Protein AF-A0A8S3GV40-F1 (afdb_monomer_lite)

pLDDT: mean 73.94, std 27.48, range [27.03, 98.69]

Radius of gyration: 61.03 Å; chains: 1; bounding box: 100×72×178 Å

Foldseek 3Di:
DVVQLVVLVVQLVVLVVQLVVLVPDPPHDPVVNVVSVVSNVVSVVSNVVVVVVVVVVVVVVVVVVCCCVVPVVVVVVVVVVVVVVVVVVVVVVVVVVVVVVVVVCVVVVVVVVVVVVVVVVPDDPVVVVVVVCVVPVPPDDDDDDDDDDDDDPDPPVPPPDDDDDDDDDDPDDPPPPPDDDDDDDDDDPDPDPDDPDDPDDDDDDDDDDDDDDDDDDDPDDDPPDDDDDPPDDDDDDDDDDDDDD

Secondary structure (DSSP, 8-state):
-HHHHHHHHHHHHHHHHHHHHHHH-TTS-HHHHHHHHHHHHHHHHHHHHHHHHHHHHHHHHHHHHHHIIIIIHHHHHHHHHHHHHHHHHHHHHHHHHHHHHHHHHHHHHHHHHHHHHHHHHT--HHHHHHHHHHHH---PPPPPPPPP----TTTTSSSS----------------------------------------------------------------PPPP------PPPP-------

Structure (mmCIF, N/CA/C/O backbone):
data_AF-A0A8S3GV40-F1
#
_entry.id   AF-A0A8S3GV40-F1
#
loop_
_atom_site.group_PDB
_atom_site.id
_atom_site.type_symbol
_atom_site.label_atom_id
_atom_site.label_alt_id
_atom_site.label_comp_id
_atom_site.label_asym_id
_atom_site.label_entity_id
_atom_site.label_seq_id
_atom_site.pdbx_PDB_ins_code
_atom_site.Cartn_x
_atom_site.Cartn_y
_atom_site.Cartn_z
_atom_site.occupancy
_atom_site.B_iso_or_equiv
_atom_site.auth_seq_id
_atom_site.auth_comp_id
_atom_site.auth_asym_id
_atom_site.auth_atom_id
_atom_site.pdbx_PDB_model_num
ATOM 1 N N . SER A 1 1 ? 19.085 5.862 -28.400 1.00 85.44 1 SER A N 1
ATOM 2 C CA . SER A 1 1 ? 19.541 4.956 -29.475 1.00 85.44 1 SER A CA 1
ATOM 3 C C . SER A 1 1 ? 18.666 5.088 -30.715 1.00 85.44 1 SER A C 1
ATOM 5 O O . SER A 1 1 ? 19.230 5.357 -31.763 1.00 85.44 1 SER A O 1
ATOM 7 N N . LEU A 1 2 ? 17.331 5.022 -30.595 1.00 93.88 2 LEU A N 1
ATOM 8 C CA . LEU A 1 2 ? 16.381 5.177 -31.715 1.00 93.88 2 LEU A CA 1
ATOM 9 C C . LEU A 1 2 ? 16.660 6.399 -32.602 1.00 93.88 2 LEU A C 1
ATOM 11 O O . LEU A 1 2 ? 16.966 6.241 -33.774 1.00 93.88 2 LEU A O 1
ATOM 15 N N . ARG A 1 3 ? 16.685 7.599 -32.012 1.00 95.56 3 ARG A N 1
ATOM 16 C CA . ARG A 1 3 ? 16.962 8.842 -32.747 1.00 95.56 3 ARG A CA 1
ATOM 17 C C . ARG A 1 3 ? 18.269 8.796 -33.556 1.00 95.56 3 ARG A C 1
ATOM 19 O O . ARG A 1 3 ? 18.318 9.273 -34.680 1.00 95.56 3 ARG A O 1
ATOM 26 N N . LYS A 1 4 ? 19.328 8.190 -33.001 1.00 94.19 4 LYS A N 1
ATOM 27 C CA . LYS A 1 4 ? 20.615 8.039 -33.704 1.00 94.19 4 LYS A CA 1
ATOM 28 C C . LYS A 1 4 ? 20.496 7.073 -34.884 1.00 94.19 4 LYS A C 1
ATOM 30 O O . LYS A 1 4 ? 21.102 7.322 -35.918 1.00 94.19 4 LYS A O 1
ATOM 35 N N . TYR A 1 5 ? 19.736 5.989 -34.727 1.00 96.25 5 TYR A N 1
ATOM 36 C CA . TYR A 1 5 ? 19.450 5.060 -35.818 1.00 96.25 5 TYR A CA 1
ATOM 37 C C . TYR A 1 5 ? 18.642 5.742 -36.929 1.00 96.25 5 TYR A C 1
ATOM 39 O O . TYR A 1 5 ? 19.050 5.666 -38.080 1.00 96.25 5 TYR A O 1
ATOM 47 N N . GLU A 1 6 ? 17.586 6.487 -36.598 1.00 97.19 6 GLU A N 1
ATOM 48 C CA . GLU A 1 6 ? 16.778 7.240 -37.573 1.00 97.19 6 GLU A CA 1
ATOM 49 C C . GLU A 1 6 ? 17.620 8.264 -38.354 1.00 97.19 6 GLU A C 1
ATOM 51 O O . GLU A 1 6 ? 17.569 8.314 -39.584 1.00 97.19 6 GLU A O 1
ATOM 56 N N . GLU A 1 7 ? 18.454 9.036 -37.652 1.00 96.75 7 GLU A N 1
ATOM 57 C CA . GLU A 1 7 ? 19.366 10.011 -38.261 1.00 96.75 7 GLU A CA 1
ATOM 58 C C . GLU A 1 7 ? 20.410 9.335 -39.173 1.00 96.75 7 GLU A C 1
ATOM 60 O O . GLU A 1 7 ? 20.668 9.807 -40.286 1.00 96.75 7 GLU A O 1
ATOM 65 N N . CYS A 1 8 ? 21.003 8.213 -38.744 1.00 96.00 8 CYS A N 1
ATOM 66 C CA . CYS A 1 8 ? 21.987 7.479 -39.546 1.00 96.00 8 CYS A CA 1
ATOM 67 C C . CYS A 1 8 ? 21.349 6.772 -40.746 1.00 96.00 8 CYS A C 1
ATOM 69 O O . CYS A 1 8 ? 21.951 6.757 -41.817 1.00 96.00 8 CYS A O 1
ATOM 71 N N . HIS A 1 9 ? 20.133 6.251 -40.593 1.00 96.69 9 HIS A N 1
ATOM 72 C CA . HIS A 1 9 ? 19.365 5.611 -41.657 1.00 96.69 9 HIS A CA 1
ATOM 73 C C . HIS A 1 9 ? 19.043 6.600 -42.778 1.00 96.69 9 HIS A C 1
ATOM 75 O O . HIS A 1 9 ? 19.303 6.331 -43.951 1.00 96.69 9 HIS A O 1
ATOM 81 N N . GLU A 1 10 ? 18.576 7.797 -42.422 1.00 97.44 10 GLU A N 1
ATOM 82 C CA . GLU A 1 10 ? 18.332 8.861 -43.393 1.00 97.44 10 GLU A CA 1
ATOM 83 C C . GLU A 1 10 ? 19.639 9.357 -44.040 1.00 97.44 10 GLU A C 1
ATOM 85 O O . GLU A 1 10 ? 19.698 9.576 -45.252 1.00 97.44 10 GLU A O 1
ATOM 90 N N . SER A 1 11 ? 20.726 9.474 -43.266 1.00 96.19 11 SER A N 1
ATOM 91 C CA . SER A 1 11 ? 22.042 9.842 -43.807 1.00 96.19 11 SER A CA 1
ATOM 92 C C . SER A 1 11 ? 22.617 8.784 -44.757 1.00 96.19 11 SER A C 1
ATOM 94 O O . SER A 1 11 ? 23.284 9.162 -45.722 1.00 96.19 11 SER A O 1
ATOM 96 N N . ALA A 1 12 ? 22.408 7.492 -44.494 1.00 97.25 12 ALA A N 1
ATOM 97 C CA . ALA A 1 12 ? 22.853 6.396 -45.350 1.00 97.25 12 ALA A CA 1
ATOM 98 C C . ALA A 1 12 ? 22.031 6.332 -46.641 1.00 97.25 12 ALA A C 1
ATOM 100 O O . ALA A 1 12 ? 22.608 6.226 -47.723 1.00 97.25 12 ALA A O 1
ATOM 101 N N . ARG A 1 13 ? 20.705 6.507 -46.545 1.00 97.44 13 ARG A N 1
ATOM 102 C CA . ARG A 1 13 ? 19.804 6.600 -47.703 1.00 97.44 13 ARG A CA 1
ATOM 103 C C . ARG A 1 13 ? 20.228 7.714 -48.661 1.00 97.44 13 ARG A C 1
ATOM 105 O O . ARG A 1 13 ? 20.420 7.459 -49.846 1.00 97.44 13 ARG A O 1
ATOM 112 N N . ARG A 1 14 ? 20.467 8.926 -48.145 1.00 97.56 14 ARG A N 1
ATOM 113 C CA . ARG A 1 14 ? 20.935 10.065 -48.961 1.00 97.56 14 ARG A CA 1
ATOM 114 C C . ARG A 1 14 ? 22.293 9.807 -49.615 1.00 97.56 14 ARG A C 1
ATOM 116 O O . ARG A 1 14 ? 22.497 10.181 -50.766 1.00 97.56 14 ARG A O 1
ATOM 123 N N . ALA A 1 15 ? 23.228 9.184 -48.895 1.00 96.75 15 ALA A N 1
ATOM 124 C CA . ALA A 1 15 ? 24.548 8.861 -49.438 1.00 96.75 15 ALA A CA 1
ATOM 125 C C . ALA A 1 15 ? 24.473 7.801 -50.551 1.00 96.75 15 ALA A C 1
ATOM 127 O O . ALA A 1 15 ? 25.199 7.909 -51.537 1.00 96.75 15 ALA A O 1
ATOM 128 N N . LYS A 1 16 ? 23.564 6.827 -50.424 1.00 97.50 16 LYS A N 1
ATOM 129 C CA . LYS A 1 16 ? 23.277 5.829 -51.459 1.00 97.50 16 LYS A CA 1
ATOM 130 C C . LYS A 1 16 ? 22.703 6.470 -52.724 1.00 97.50 16 LYS A C 1
ATOM 132 O O . LYS A 1 16 ? 23.273 6.286 -53.792 1.00 97.50 16 LYS A O 1
ATOM 137 N N . GLU A 1 17 ? 21.668 7.299 -52.593 1.00 96.94 17 GLU A N 1
ATOM 138 C CA . GLU A 1 17 ? 21.079 8.030 -53.730 1.00 96.94 17 GLU A CA 1
ATOM 139 C C . GLU A 1 17 ? 22.102 8.939 -54.429 1.00 96.94 17 GLU A C 1
ATOM 141 O O . GLU A 1 17 ? 22.091 9.081 -55.650 1.00 96.94 17 GLU A O 1
ATOM 146 N N . SER A 1 18 ? 23.008 9.564 -53.668 1.00 95.75 18 SER A N 1
ATOM 147 C CA . SER A 1 18 ? 24.084 10.377 -54.243 1.00 95.75 18 SER A CA 1
ATOM 148 C C . SER A 1 18 ? 25.109 9.543 -55.013 1.00 95.75 18 SER A C 1
ATOM 150 O O . SER A 1 18 ? 25.636 10.031 -56.009 1.00 95.75 18 SER A O 1
ATOM 152 N N . TYR A 1 19 ? 25.425 8.330 -54.551 1.00 96.81 19 TYR A N 1
ATOM 153 C CA . TYR A 1 19 ? 26.333 7.425 -55.254 1.00 96.81 19 TYR A CA 1
ATOM 154 C C . TYR A 1 19 ? 25.699 6.882 -56.538 1.00 96.81 19 TYR A C 1
ATOM 156 O O . TYR A 1 19 ? 26.355 6.895 -57.572 1.00 96.81 19 TYR A O 1
ATOM 164 N N . GLU A 1 20 ? 24.426 6.480 -56.491 1.00 96.12 20 GLU A N 1
ATOM 165 C CA . GLU A 1 20 ? 23.676 6.003 -57.663 1.00 96.12 20 GLU A CA 1
ATOM 166 C C . GLU A 1 20 ? 23.657 7.063 -58.774 1.00 96.12 20 GLU A C 1
ATOM 168 O O . GLU A 1 20 ? 24.060 6.778 -59.899 1.00 96.12 20 GLU A O 1
ATOM 173 N N . LYS A 1 21 ? 23.340 8.322 -58.438 1.00 95.62 21 LYS A N 1
ATOM 174 C CA . LYS A 1 21 ? 23.402 9.444 -59.394 1.00 95.62 21 LYS A CA 1
ATOM 175 C C . LYS A 1 21 ? 24.806 9.680 -59.952 1.00 95.62 21 LYS A C 1
ATOM 177 O O . LYS A 1 21 ? 24.960 9.906 -61.143 1.00 95.62 21 LYS A O 1
ATOM 182 N N . ALA A 1 22 ? 25.829 9.640 -59.096 1.00 93.88 22 ALA A N 1
ATOM 183 C CA . ALA A 1 22 ? 27.220 9.831 -59.509 1.00 93.88 22 ALA A CA 1
ATOM 184 C C . ALA A 1 22 ? 27.737 8.692 -60.406 1.00 93.88 22 ALA A C 1
ATOM 186 O O . ALA A 1 22 ? 28.637 8.910 -61.207 1.00 93.88 22 ALA A O 1
ATOM 187 N N . HIS A 1 23 ? 27.193 7.483 -60.256 1.00 92.88 23 HIS A N 1
ATOM 188 C CA . HIS A 1 23 ? 27.545 6.312 -61.057 1.00 92.88 23 HIS A CA 1
ATOM 189 C C . HIS A 1 23 ? 26.910 6.338 -62.456 1.00 92.88 23 H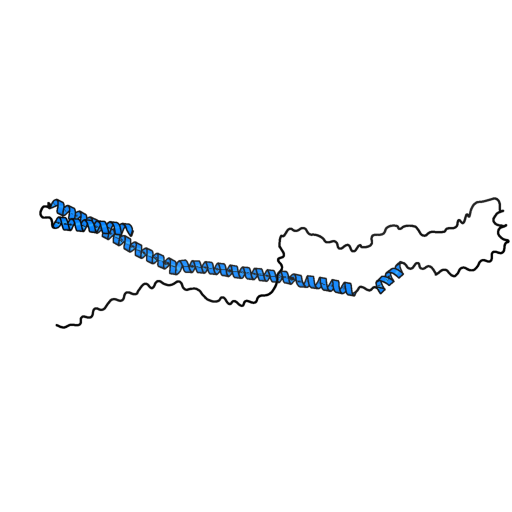IS A C 1
ATOM 191 O O . HIS A 1 23 ? 27.459 5.760 -63.391 1.00 92.88 23 HIS A O 1
ATOM 197 N N . GLU A 1 24 ? 25.756 6.989 -62.604 1.00 94.12 24 GLU A N 1
ATOM 198 C CA . GLU A 1 24 ? 25.063 7.169 -63.887 1.00 94.12 24 GLU A CA 1
ATOM 199 C C . GLU A 1 24 ? 25.611 8.351 -64.709 1.00 94.12 24 GLU A C 1
ATOM 201 O O . GLU A 1 24 ? 25.356 8.437 -65.910 1.00 94.12 24 GLU A O 1
ATOM 206 N N . ASP A 1 25 ? 26.375 9.247 -64.080 1.00 92.75 25 ASP A N 1
ATOM 207 C CA . ASP A 1 25 ? 26.953 10.433 -64.710 1.00 92.75 25 ASP A CA 1
ATOM 208 C C . ASP A 1 25 ? 28.246 10.097 -65.481 1.00 92.75 25 ASP A C 1
ATOM 210 O O . ASP A 1 25 ? 29.280 9.764 -64.896 1.00 92.75 25 ASP A O 1
ATOM 214 N N . LEU A 1 26 ? 28.186 10.198 -66.814 1.00 86.69 26 LEU A N 1
ATOM 215 C CA . LEU A 1 26 ? 29.307 9.918 -67.719 1.00 86.69 26 LEU A CA 1
ATOM 216 C C . LEU A 1 26 ? 30.394 11.005 -67.698 1.00 86.69 26 LEU A C 1
ATOM 218 O O . LEU A 1 26 ? 31.521 10.734 -68.117 1.00 86.69 26 LEU A O 1
ATOM 222 N N . ASP A 1 27 ? 30.075 12.205 -67.207 1.00 91.50 27 ASP A N 1
ATOM 223 C CA . ASP A 1 27 ? 30.989 13.351 -67.179 1.00 91.50 27 ASP A CA 1
ATOM 224 C C . ASP A 1 27 ? 31.798 13.419 -65.868 1.00 91.50 27 ASP A C 1
ATOM 226 O O . ASP A 1 27 ? 32.720 14.232 -65.724 1.00 91.50 27 ASP A O 1
ATOM 230 N N . LEU A 1 28 ? 31.488 12.553 -64.897 1.00 90.88 28 LEU A N 1
ATOM 231 C CA . LEU A 1 28 ? 32.130 12.542 -63.588 1.00 90.88 28 LEU A CA 1
ATOM 232 C C . LEU A 1 28 ? 33.511 11.870 -63.621 1.00 90.88 28 LEU A C 1
ATOM 234 O O . LEU A 1 28 ? 33.716 10.802 -64.203 1.00 90.88 28 LEU A O 1
ATOM 238 N N . SER A 1 29 ? 34.485 12.443 -62.907 1.00 92.62 29 SER A N 1
ATOM 239 C CA . SER A 1 29 ? 35.803 11.808 -62.805 1.00 92.62 29 SER A CA 1
ATOM 240 C C . SER A 1 29 ? 35.762 10.548 -61.935 1.00 92.62 29 SER A C 1
ATOM 242 O O . SER A 1 29 ? 35.069 10.476 -60.916 1.00 92.62 29 SER A O 1
ATOM 244 N N . ARG A 1 30 ? 36.626 9.580 -62.258 1.00 91.00 30 ARG A N 1
ATOM 245 C CA . ARG A 1 30 ? 36.798 8.348 -61.469 1.00 91.00 30 ARG A CA 1
ATOM 246 C C . ARG A 1 30 ? 37.085 8.613 -59.984 1.00 91.00 30 ARG A C 1
ATOM 248 O O . ARG A 1 30 ? 36.622 7.866 -59.131 1.00 91.00 30 ARG A O 1
ATOM 255 N N . ALA A 1 31 ? 37.823 9.678 -59.668 1.00 93.69 31 ALA A N 1
ATOM 256 C CA . ALA A 1 31 ? 38.120 10.059 -58.287 1.00 93.69 31 ALA A CA 1
ATOM 257 C C . ALA A 1 31 ? 36.873 10.554 -57.529 1.00 93.69 31 ALA A C 1
ATOM 259 O O . ALA A 1 31 ? 36.712 10.265 -56.345 1.00 93.69 31 ALA A O 1
ATOM 260 N N . GLN A 1 32 ? 35.978 11.284 -58.201 1.00 92.06 32 GLN A N 1
ATOM 261 C CA . GLN A 1 32 ? 34.718 11.743 -57.609 1.00 92.06 32 GLN A CA 1
ATOM 262 C C . GLN A 1 32 ? 33.737 10.584 -57.402 1.00 92.06 32 GLN A C 1
ATOM 264 O O . GLN A 1 32 ? 33.094 10.526 -56.353 1.00 92.06 32 GLN A O 1
ATOM 269 N N . LEU A 1 33 ? 33.677 9.641 -58.349 1.00 94.06 33 LEU A N 1
ATOM 270 C CA . LEU A 1 33 ? 32.867 8.430 -58.218 1.00 94.06 33 LEU A CA 1
ATOM 271 C C . LEU A 1 33 ? 33.317 7.578 -57.022 1.00 94.06 33 LEU A C 1
ATOM 273 O O . LEU A 1 33 ? 32.491 7.170 -56.204 1.00 94.06 33 LEU A O 1
ATOM 277 N N . GLU A 1 34 ? 34.627 7.366 -56.867 1.00 94.94 34 GLU A N 1
ATOM 278 C CA . GLU A 1 34 ? 35.162 6.595 -55.738 1.00 94.94 34 GLU A CA 1
ATOM 279 C C . GLU A 1 34 ? 34.904 7.299 -54.397 1.00 94.94 34 GLU A C 1
ATOM 281 O O . GLU A 1 34 ? 34.464 6.673 -53.437 1.00 94.94 34 GLU A O 1
ATOM 286 N N . LYS A 1 35 ? 35.031 8.631 -54.338 1.00 96.25 35 LYS A N 1
ATOM 287 C CA . LYS A 1 35 ? 34.681 9.406 -53.135 1.00 96.25 35 LYS A CA 1
ATOM 288 C C . LYS A 1 35 ? 33.203 9.256 -52.745 1.00 96.25 35 LYS A C 1
ATOM 290 O O . LYS A 1 35 ? 32.877 9.191 -51.553 1.00 96.25 35 LYS A O 1
ATOM 295 N N . ALA A 1 36 ? 32.297 9.221 -53.725 1.00 94.56 36 ALA A N 1
ATOM 296 C CA . ALA A 1 36 ? 30.875 8.978 -53.479 1.00 94.56 36 ALA A CA 1
ATOM 297 C C . ALA A 1 36 ? 30.638 7.552 -52.949 1.00 94.56 36 ALA A C 1
ATOM 299 O O . ALA A 1 36 ? 29.878 7.373 -51.992 1.00 94.56 36 ALA A O 1
ATOM 300 N N . ARG A 1 37 ? 31.356 6.558 -53.491 1.00 96.31 37 ARG A N 1
ATOM 301 C CA . ARG A 1 37 ? 31.334 5.163 -53.024 1.00 96.31 37 ARG A CA 1
ATOM 302 C C . ARG A 1 37 ? 31.817 5.020 -51.580 1.00 96.31 37 ARG A C 1
ATOM 304 O O . ARG A 1 37 ? 31.152 4.360 -50.777 1.00 96.31 37 ARG A O 1
ATOM 311 N N . ASP A 1 38 ? 32.933 5.657 -51.235 1.00 97.06 38 ASP A N 1
ATOM 312 C CA . ASP A 1 38 ? 33.487 5.656 -49.878 1.00 97.06 38 ASP A CA 1
ATOM 313 C C . ASP A 1 38 ? 32.511 6.285 -48.883 1.00 97.06 38 ASP A C 1
ATOM 315 O O . ASP A 1 38 ? 32.271 5.752 -47.796 1.00 97.06 38 ASP A O 1
ATOM 319 N N . THR A 1 39 ? 31.885 7.399 -49.277 1.00 96.69 39 THR A N 1
ATOM 320 C CA . THR A 1 39 ? 30.883 8.090 -48.456 1.00 96.69 39 THR A CA 1
ATOM 321 C C . THR A 1 39 ? 29.659 7.206 -48.216 1.00 96.69 39 THR A C 1
ATOM 323 O O . THR A 1 39 ? 29.234 7.063 -47.070 1.00 96.69 39 THR A O 1
ATOM 326 N N . MET A 1 40 ? 29.115 6.573 -49.261 1.00 97.56 40 MET A N 1
ATOM 327 C CA . MET A 1 40 ? 28.008 5.619 -49.138 1.00 97.56 40 MET A CA 1
ATOM 328 C C . MET A 1 40 ? 28.373 4.461 -48.200 1.00 97.56 40 MET A C 1
ATOM 330 O O . MET A 1 40 ? 27.637 4.181 -47.254 1.00 97.56 40 MET A O 1
ATOM 334 N N . THR A 1 41 ? 29.519 3.818 -48.430 1.00 97.38 41 THR A N 1
ATOM 335 C CA . THR A 1 41 ? 29.963 2.646 -47.658 1.00 97.38 41 THR A CA 1
ATOM 336 C C . THR A 1 41 ? 30.163 2.997 -46.183 1.00 97.38 41 THR A C 1
ATOM 338 O O . THR A 1 41 ? 29.694 2.283 -45.297 1.00 97.38 41 THR A O 1
ATOM 341 N N . SER A 1 42 ? 30.794 4.141 -45.907 1.00 98.00 42 SER A N 1
ATOM 342 C CA . SER A 1 42 ? 30.999 4.651 -44.550 1.00 98.00 42 SER A CA 1
ATOM 343 C C . SER A 1 42 ? 29.674 4.928 -43.834 1.00 98.00 42 SER A C 1
ATOM 345 O O . SER A 1 42 ? 29.464 4.474 -42.707 1.00 98.00 42 SER A O 1
ATOM 347 N N . LYS A 1 43 ? 28.732 5.614 -44.496 1.00 97.69 43 LYS A N 1
ATOM 348 C CA . LYS A 1 43 ? 27.413 5.912 -43.917 1.00 97.69 43 LYS A CA 1
ATOM 349 C C . LYS A 1 43 ? 26.566 4.658 -43.700 1.00 97.69 43 LYS A C 1
ATOM 351 O O . LYS A 1 43 ? 25.881 4.591 -42.683 1.00 97.69 43 LYS A O 1
ATOM 356 N N . SER A 1 44 ? 26.654 3.669 -44.593 1.00 97.62 44 SER A N 1
ATOM 357 C CA . SER A 1 44 ? 26.002 2.365 -44.416 1.00 97.62 44 SER A CA 1
ATOM 358 C C . SER A 1 44 ? 26.505 1.672 -43.153 1.00 97.62 44 SER A C 1
ATOM 360 O O . SER A 1 44 ? 25.703 1.340 -42.288 1.00 97.62 44 SER A O 1
ATOM 362 N N . LYS A 1 45 ? 27.829 1.563 -42.981 1.00 97.62 45 LYS A N 1
ATOM 363 C CA . LYS A 1 45 ? 28.424 0.924 -41.799 1.00 97.62 45 LYS A CA 1
ATOM 364 C C . LYS A 1 45 ? 27.998 1.600 -40.491 1.00 97.62 45 LYS A C 1
ATOM 366 O O . LYS A 1 45 ? 27.614 0.927 -39.542 1.00 97.62 45 LYS A O 1
ATOM 371 N N . ILE A 1 46 ? 28.010 2.935 -40.452 1.00 96.75 46 ILE A N 1
ATOM 372 C CA . ILE A 1 46 ? 27.559 3.702 -39.278 1.00 96.75 46 ILE A CA 1
ATOM 373 C C . ILE A 1 46 ? 26.077 3.426 -38.972 1.00 96.75 46 ILE A C 1
ATOM 375 O O . ILE A 1 46 ? 25.693 3.325 -37.806 1.00 96.75 46 ILE A O 1
ATOM 379 N N . CYS A 1 47 ? 25.235 3.309 -40.003 1.00 97.56 47 CYS A N 1
ATOM 380 C CA . CYS A 1 47 ? 23.827 2.963 -39.838 1.00 97.56 47 CYS A CA 1
ATOM 381 C C . CYS A 1 47 ? 23.643 1.540 -39.292 1.00 97.56 47 CYS A C 1
ATOM 383 O O . CYS A 1 47 ? 22.832 1.351 -38.385 1.00 97.56 47 CYS A O 1
ATOM 385 N N . ASP A 1 48 ? 24.411 0.565 -39.778 1.00 97.69 48 ASP A N 1
ATOM 386 C CA . ASP A 1 48 ? 24.361 -0.82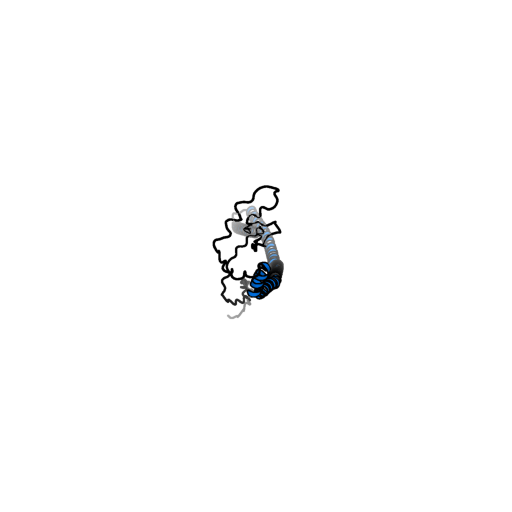6 -39.307 1.00 97.69 48 ASP A CA 1
ATOM 387 C C . ASP A 1 48 ? 24.781 -0.941 -37.830 1.00 97.69 48 ASP A C 1
ATOM 389 O O . ASP A 1 48 ? 24.123 -1.618 -37.029 1.00 97.69 48 ASP A O 1
ATOM 393 N N . ASP A 1 49 ? 25.816 -0.198 -37.431 1.00 97.19 49 ASP A N 1
ATOM 394 C CA . ASP A 1 49 ? 26.242 -0.092 -36.034 1.00 97.19 49 ASP A CA 1
ATOM 395 C C . ASP A 1 49 ? 25.144 0.563 -35.170 1.00 97.19 49 ASP A C 1
ATOM 397 O O . ASP A 1 49 ? 24.839 0.105 -34.063 1.00 97.19 49 ASP A O 1
ATOM 401 N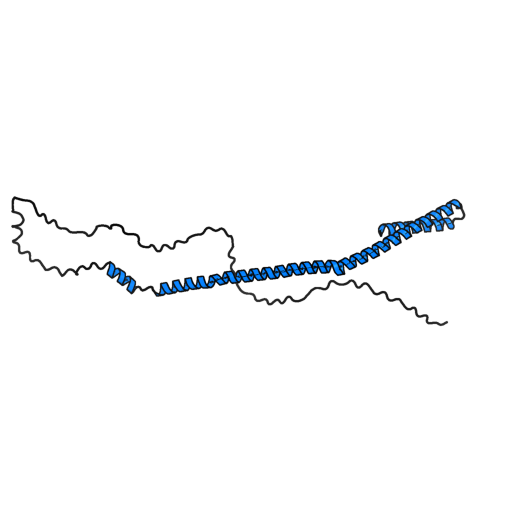 N . ALA A 1 50 ? 24.499 1.627 -35.664 1.00 96.75 50 ALA A N 1
ATOM 402 C CA . ALA A 1 50 ? 23.401 2.294 -34.962 1.00 96.75 50 ALA A CA 1
ATOM 403 C C . ALA A 1 50 ? 22.156 1.396 -34.825 1.00 96.75 50 ALA A C 1
ATOM 405 O O . ALA A 1 50 ? 21.520 1.398 -33.766 1.00 96.75 50 ALA A O 1
ATOM 406 N N . HIS A 1 51 ? 21.841 0.603 -35.853 1.00 96.94 51 HIS A N 1
ATOM 407 C CA . HIS A 1 51 ? 20.763 -0.385 -35.846 1.00 96.94 51 HIS A CA 1
ATOM 408 C C . HIS A 1 51 ? 21.013 -1.472 -34.802 1.00 96.94 51 HIS A C 1
ATOM 410 O O . HIS A 1 51 ? 20.153 -1.735 -33.961 1.00 96.94 51 HIS A O 1
ATOM 416 N N . THR A 1 52 ? 22.214 -2.055 -34.804 1.00 97.50 52 THR A N 1
ATOM 417 C CA . THR A 1 52 ? 22.607 -3.102 -33.852 1.00 97.50 52 THR A CA 1
ATOM 418 C C . THR A 1 52 ? 22.487 -2.600 -32.415 1.00 97.50 52 THR A C 1
ATOM 420 O O . THR A 1 52 ? 21.861 -3.245 -31.575 1.00 97.50 52 THR A O 1
ATOM 423 N N . ASN A 1 53 ? 22.993 -1.394 -32.140 1.00 96.94 53 ASN A N 1
ATOM 424 C CA . ASN A 1 53 ? 22.862 -0.767 -30.827 1.00 96.94 53 ASN A CA 1
ATOM 425 C C . ASN A 1 53 ? 21.398 -0.522 -30.435 1.00 96.94 53 ASN A C 1
ATOM 427 O O . ASN A 1 53 ? 21.013 -0.767 -29.291 1.00 96.94 53 ASN A O 1
ATOM 431 N N . TYR A 1 54 ? 20.567 -0.030 -31.359 1.00 97.81 54 TYR A N 1
ATOM 432 C CA . TYR A 1 54 ? 19.143 0.165 -31.094 1.00 97.81 54 TYR A CA 1
ATOM 433 C C . TYR A 1 54 ? 18.436 -1.158 -30.776 1.00 97.81 54 TYR A C 1
ATOM 435 O O . TYR A 1 54 ? 17.751 -1.231 -29.757 1.00 97.81 54 TYR A O 1
ATOM 443 N N . SER A 1 55 ? 18.668 -2.205 -31.569 1.00 97.50 55 SER A N 1
ATOM 444 C CA . SER A 1 55 ? 18.098 -3.538 -31.350 1.00 97.50 55 SER A CA 1
ATOM 445 C C . SER A 1 55 ? 18.468 -4.105 -29.977 1.00 97.50 55 SER A C 1
ATOM 447 O O . SER A 1 55 ? 17.594 -4.569 -29.244 1.00 97.50 55 SER A O 1
ATOM 449 N N . SER A 1 56 ? 19.740 -4.009 -29.579 1.00 97.50 56 SER A N 1
ATOM 450 C CA . SER A 1 56 ? 20.192 -4.441 -28.249 1.00 97.50 56 SER A CA 1
ATOM 451 C C . SER A 1 56 ? 19.494 -3.672 -27.125 1.00 97.50 56 SER A C 1
ATOM 453 O O . SER A 1 56 ? 19.047 -4.269 -26.147 1.00 97.50 56 SER A O 1
ATOM 455 N N . HIS A 1 57 ? 19.332 -2.353 -27.277 1.00 97.31 57 HIS A N 1
ATOM 456 C CA . HIS A 1 57 ? 18.592 -1.539 -26.311 1.00 97.31 57 HIS A CA 1
ATOM 457 C C . HIS A 1 57 ? 17.113 -1.926 -26.215 1.00 97.31 57 HIS A C 1
ATOM 459 O O . HIS A 1 57 ? 16.575 -1.929 -25.112 1.00 97.31 57 HIS A O 1
ATOM 465 N N . VAL A 1 58 ? 16.458 -2.248 -27.334 1.00 98.06 58 VAL A N 1
ATOM 466 C CA . VAL A 1 58 ? 15.055 -2.694 -27.336 1.00 98.06 58 VAL A CA 1
ATOM 467 C C . VAL A 1 58 ? 14.913 -4.029 -26.611 1.00 98.06 58 VAL A C 1
ATOM 469 O O . VAL A 1 58 ? 14.026 -4.169 -25.775 1.00 98.06 58 VAL A O 1
ATOM 472 N N . SER A 1 59 ? 15.809 -4.983 -26.874 1.00 97.81 59 SER A N 1
ATOM 473 C CA . SER A 1 59 ? 15.801 -6.275 -26.181 1.00 97.81 59 SER A CA 1
ATOM 474 C C . SER A 1 59 ? 15.951 -6.100 -24.669 1.00 97.81 59 SER A C 1
ATOM 476 O O . SER A 1 59 ? 15.135 -6.614 -23.909 1.00 97.81 59 SER A O 1
ATOM 478 N N . LEU A 1 60 ? 16.946 -5.317 -24.239 1.00 98.00 60 LEU A N 1
ATOM 479 C CA . LEU A 1 60 ? 17.190 -5.041 -22.821 1.00 98.00 60 LEU A CA 1
ATOM 480 C C . LEU A 1 60 ? 16.017 -4.296 -22.166 1.00 98.00 60 LEU A C 1
ATOM 482 O O . LEU A 1 60 ? 15.649 -4.586 -21.027 1.00 98.00 60 LEU A O 1
ATOM 486 N N . PHE A 1 61 ? 15.424 -3.332 -22.875 1.00 98.12 61 PHE A N 1
ATOM 487 C CA . PHE A 1 61 ? 14.259 -2.598 -22.389 1.00 98.12 61 PHE A CA 1
ATOM 488 C C . PHE A 1 61 ? 13.069 -3.534 -22.169 1.00 98.12 61 PHE A C 1
ATOM 490 O O . PHE A 1 61 ? 12.459 -3.489 -21.105 1.00 98.12 61 PHE A O 1
ATOM 497 N N . ASN A 1 62 ? 12.776 -4.406 -23.135 1.00 98.19 62 ASN A N 1
ATOM 498 C CA . ASN A 1 62 ? 11.676 -5.364 -23.036 1.00 98.19 62 ASN A CA 1
ATOM 499 C C . ASN A 1 62 ? 11.899 -6.364 -21.894 1.00 98.19 62 ASN A C 1
ATOM 501 O O . ASN A 1 62 ? 10.974 -6.632 -21.133 1.00 98.19 62 ASN A O 1
ATOM 505 N N . GLU A 1 63 ? 13.123 -6.869 -21.726 1.00 98.38 63 GLU A N 1
ATOM 506 C CA . GLU A 1 63 ? 13.480 -7.750 -20.608 1.00 98.38 63 GLU A CA 1
ATOM 507 C C . GLU A 1 63 ? 13.279 -7.053 -19.255 1.00 98.38 63 GLU A C 1
ATOM 509 O O . GLU A 1 63 ? 12.623 -7.586 -18.359 1.00 98.38 63 GLU A O 1
ATOM 514 N N . THR A 1 64 ? 13.783 -5.824 -19.125 1.00 98.38 64 THR A N 1
ATOM 515 C CA . THR A 1 64 ? 13.636 -5.023 -17.901 1.00 98.38 64 THR A CA 1
ATOM 516 C C . THR A 1 64 ? 12.168 -4.716 -17.613 1.00 98.38 64 THR A C 1
ATOM 518 O O . THR A 1 64 ? 11.731 -4.765 -16.465 1.00 98.38 64 THR A O 1
ATOM 521 N N . GLN A 1 65 ? 11.390 -4.422 -18.655 1.00 98.56 65 GLN A N 1
ATOM 522 C CA . GLN A 1 65 ? 9.962 -4.170 -18.542 1.00 98.56 65 GLN A CA 1
ATOM 523 C C . GLN A 1 65 ? 9.214 -5.418 -18.054 1.00 98.56 65 GLN A C 1
ATOM 525 O O . GLN A 1 65 ? 8.418 -5.308 -17.121 1.00 98.56 65 GLN A O 1
ATOM 530 N N . SER A 1 66 ? 9.502 -6.591 -18.627 1.00 98.44 66 SER A N 1
ATOM 531 C CA . SER A 1 66 ? 8.943 -7.874 -18.176 1.00 98.44 66 SER A CA 1
ATOM 532 C C . SER A 1 66 ? 9.260 -8.102 -16.701 1.00 98.44 66 SER A C 1
ATOM 534 O O . SER A 1 66 ? 8.361 -8.294 -15.889 1.00 98.44 66 SER A O 1
ATOM 536 N N . LEU A 1 67 ? 10.532 -7.947 -16.320 1.00 98.44 67 LEU A N 1
ATOM 537 C CA . LEU A 1 67 ? 10.986 -8.105 -14.940 1.00 98.44 67 LEU A CA 1
ATOM 538 C C . LEU A 1 67 ? 10.249 -7.177 -13.963 1.00 98.44 67 LEU A C 1
ATOM 540 O O . LEU A 1 67 ? 9.894 -7.588 -12.853 1.00 98.44 67 LEU A O 1
ATOM 544 N N . PHE A 1 68 ? 10.043 -5.922 -14.361 1.00 98.69 68 PHE A N 1
ATOM 545 C CA . PHE A 1 68 ? 9.352 -4.938 -13.542 1.00 98.69 68 PHE A CA 1
ATOM 546 C C . PHE A 1 68 ? 7.895 -5.344 -13.309 1.00 98.69 68 PHE A C 1
ATOM 548 O O . PHE A 1 68 ? 7.467 -5.447 -12.161 1.00 98.69 68 PHE A O 1
ATOM 555 N N . TYR A 1 69 ? 7.144 -5.618 -14.376 1.00 98.50 69 TYR A N 1
ATOM 556 C CA . TYR A 1 69 ? 5.706 -5.870 -14.273 1.00 98.50 69 TYR A CA 1
ATOM 557 C C . TYR A 1 69 ? 5.354 -7.271 -13.775 1.00 98.50 69 TYR A C 1
ATOM 559 O O . TYR A 1 69 ? 4.351 -7.427 -13.085 1.00 98.50 69 TYR A O 1
ATOM 567 N N . GLU A 1 70 ? 6.161 -8.283 -14.084 1.00 98.06 70 GLU A N 1
ATOM 568 C CA . GLU A 1 70 ? 5.874 -9.668 -13.691 1.00 98.06 70 GLU A CA 1
ATOM 569 C C . GLU A 1 70 ? 6.374 -9.996 -12.286 1.00 98.06 70 GLU A C 1
ATOM 571 O O . GLU A 1 70 ? 5.848 -10.902 -11.644 1.00 98.06 70 GLU A O 1
ATOM 576 N N . ARG A 1 71 ? 7.388 -9.273 -11.791 1.00 98.00 71 ARG A N 1
ATOM 577 C CA . ARG A 1 71 ? 8.023 -9.594 -10.507 1.00 98.00 71 ARG A CA 1
ATOM 578 C C . ARG A 1 71 ? 8.083 -8.420 -9.546 1.00 98.00 71 ARG A C 1
ATOM 580 O O . ARG A 1 71 ? 7.590 -8.530 -8.430 1.00 98.00 71 ARG A O 1
ATOM 587 N N . GLN A 1 72 ? 8.699 -7.305 -9.936 1.00 98.50 72 GLN A N 1
ATOM 588 C CA . GLN A 1 72 ? 8.959 -6.216 -8.985 1.00 98.50 72 GLN A CA 1
ATOM 589 C C . GLN A 1 72 ? 7.667 -5.546 -8.509 1.00 98.50 72 GLN A C 1
ATOM 591 O O . GLN A 1 72 ? 7.476 -5.367 -7.309 1.00 98.50 72 GLN A O 1
ATOM 596 N N . LEU A 1 73 ? 6.765 -5.221 -9.435 1.00 98.50 73 LEU A N 1
ATOM 597 C CA . LEU A 1 73 ? 5.508 -4.557 -9.119 1.00 98.50 73 LEU A CA 1
ATOM 598 C C . LEU A 1 73 ? 4.579 -5.444 -8.266 1.00 98.50 73 LEU A C 1
ATOM 600 O O . LEU A 1 73 ? 4.140 -4.961 -7.222 1.00 98.50 73 LEU A O 1
ATOM 604 N N . PRO A 1 74 ? 4.317 -6.724 -8.610 1.00 98.56 74 PRO A N 1
ATOM 605 C CA . PRO A 1 74 ? 3.532 -7.610 -7.751 1.00 98.56 74 PRO A CA 1
ATOM 606 C C . PRO A 1 74 ? 4.111 -7.758 -6.343 1.00 98.56 74 PRO A C 1
ATOM 608 O O . PRO A 1 74 ? 3.351 -7.750 -5.378 1.00 98.56 74 PRO A O 1
ATOM 611 N N . ASN A 1 75 ? 5.439 -7.832 -6.206 1.00 98.56 75 ASN A N 1
ATOM 612 C CA . ASN A 1 75 ? 6.085 -7.928 -4.897 1.00 98.56 75 ASN A CA 1
ATOM 613 C C . ASN A 1 75 ? 5.825 -6.679 -4.043 1.00 98.56 75 ASN A C 1
ATOM 615 O O . ASN A 1 75 ? 5.362 -6.807 -2.913 1.00 98.56 75 ASN A O 1
ATOM 619 N N . ILE A 1 76 ? 6.036 -5.479 -4.597 1.00 98.69 76 ILE A N 1
ATOM 620 C CA . ILE A 1 76 ? 5.772 -4.214 -3.889 1.00 98.69 76 ILE A CA 1
ATOM 621 C C . ILE A 1 76 ? 4.293 -4.113 -3.491 1.00 98.69 76 ILE A C 1
ATOM 623 O O . ILE A 1 76 ? 3.971 -3.718 -2.371 1.00 98.69 76 ILE A O 1
ATOM 627 N N . LEU A 1 77 ? 3.377 -4.489 -4.388 1.00 98.69 77 LEU A N 1
ATOM 628 C CA . LEU A 1 77 ? 1.942 -4.467 -4.098 1.00 98.69 77 LEU A CA 1
ATOM 629 C C . LEU A 1 77 ? 1.556 -5.481 -3.014 1.00 98.69 77 LEU A C 1
ATOM 631 O O . LEU A 1 77 ? 0.740 -5.159 -2.154 1.00 98.69 77 LEU A O 1
ATOM 635 N N . SER A 1 78 ? 2.166 -6.667 -3.012 1.00 98.56 78 SER A N 1
ATOM 636 C CA . SER A 1 78 ? 1.973 -7.667 -1.958 1.00 98.56 78 SER A CA 1
ATOM 637 C C . SER A 1 78 ? 2.466 -7.157 -0.602 1.00 98.56 78 SER A C 1
ATOM 639 O O . SER A 1 78 ? 1.785 -7.340 0.404 1.00 98.56 78 SER A O 1
ATOM 641 N N . GLU A 1 79 ? 3.624 -6.499 -0.551 1.00 98.69 79 GLU A N 1
ATOM 642 C CA . GLU A 1 79 ? 4.145 -5.897 0.684 1.00 98.69 79 GLU A CA 1
ATOM 643 C C . GLU A 1 79 ? 3.215 -4.793 1.208 1.00 98.69 79 GLU A C 1
ATOM 645 O O . GLU A 1 79 ? 2.863 -4.787 2.389 1.00 98.69 79 GLU A O 1
ATOM 650 N N . LEU A 1 80 ? 2.739 -3.905 0.327 1.00 98.69 80 LEU A N 1
ATOM 651 C CA . LEU A 1 80 ? 1.755 -2.877 0.684 1.00 98.69 80 LEU A CA 1
ATOM 652 C C . LEU A 1 80 ? 0.442 -3.487 1.191 1.00 98.69 80 LEU A C 1
ATOM 654 O O . LEU A 1 80 ? -0.112 -3.011 2.181 1.00 98.69 80 LEU A O 1
ATOM 658 N N . GLN A 1 81 ? -0.035 -4.558 0.554 1.00 98.62 81 GLN A N 1
ATOM 659 C CA . GLN A 1 81 ? -1.241 -5.266 0.977 1.00 98.62 81 GLN A CA 1
ATOM 660 C C . GLN A 1 81 ? -1.075 -5.898 2.366 1.00 98.62 81 GLN A C 1
ATOM 662 O O . GLN A 1 81 ? -1.992 -5.830 3.182 1.00 98.62 81 GLN A O 1
ATOM 667 N N . GLN A 1 82 ? 0.085 -6.488 2.662 1.00 98.62 82 GLN A N 1
ATOM 668 C CA . GLN A 1 82 ? 0.370 -7.056 3.984 1.00 98.62 82 GLN A CA 1
ATOM 669 C C . GLN A 1 82 ? 0.422 -5.977 5.069 1.00 98.62 82 GLN A C 1
ATOM 671 O O . GLN A 1 82 ? -0.126 -6.174 6.155 1.00 98.62 82 GLN A O 1
ATOM 676 N N . LEU A 1 83 ? 1.041 -4.828 4.779 1.00 98.69 83 LEU A N 1
ATOM 677 C CA . LEU A 1 83 ? 1.075 -3.692 5.702 1.00 98.69 83 LEU A CA 1
ATOM 678 C C . LEU A 1 83 ? -0.328 -3.156 6.001 1.00 98.69 83 LEU A C 1
ATOM 680 O O . LEU A 1 83 ? -0.647 -2.905 7.164 1.00 98.69 83 LEU A O 1
ATOM 684 N N . ASP A 1 84 ? -1.175 -3.011 4.982 1.00 98.62 84 ASP A N 1
ATOM 685 C CA . ASP A 1 84 ? -2.549 -2.549 5.187 1.00 98.62 84 ASP A CA 1
ATOM 686 C C . ASP A 1 84 ? -3.405 -3.584 5.931 1.00 98.62 84 ASP A C 1
ATOM 688 O O . ASP A 1 84 ? -4.163 -3.220 6.831 1.00 98.62 84 ASP A O 1
ATOM 692 N N . GLY A 1 85 ? -3.216 -4.877 5.645 1.00 98.50 85 GLY A N 1
ATOM 693 C CA . GLY A 1 85 ? -3.835 -5.966 6.404 1.00 98.50 85 GLY A CA 1
ATOM 694 C C . GLY A 1 85 ? -3.475 -5.905 7.889 1.00 98.50 85 GLY A C 1
ATOM 695 O O . GLY A 1 85 ? -4.362 -5.880 8.740 1.00 98.50 85 GLY A O 1
ATOM 696 N N . LYS A 1 86 ? -2.182 -5.751 8.203 1.00 98.69 86 LYS A N 1
ATOM 697 C CA . LYS A 1 86 ? -1.705 -5.599 9.584 1.00 98.69 86 LYS A CA 1
ATOM 698 C C . LYS A 1 86 ? -2.326 -4.382 10.275 1.00 98.69 86 LYS A C 1
ATOM 700 O O . LYS A 1 86 ? -2.780 -4.486 11.410 1.00 98.69 86 LYS A O 1
ATOM 705 N N . ARG A 1 87 ? -2.381 -3.237 9.589 1.00 98.56 87 ARG A N 1
ATOM 706 C CA . ARG A 1 87 ? -3.028 -2.023 10.106 1.00 98.56 87 ARG A CA 1
ATOM 707 C C . ARG A 1 87 ? -4.510 -2.259 10.411 1.00 98.56 87 ARG A C 1
ATOM 709 O O . ARG A 1 87 ? -5.009 -1.764 11.419 1.00 98.56 87 ARG A O 1
ATOM 716 N N . SER A 1 88 ? -5.217 -2.986 9.546 1.00 98.62 88 SER A N 1
ATOM 717 C CA . SER A 1 88 ? -6.634 -3.316 9.736 1.00 98.62 88 SER A CA 1
ATOM 718 C C . SER A 1 88 ? -6.856 -4.174 10.987 1.00 98.62 88 SER A C 1
ATOM 720 O O . SER A 1 88 ? -7.732 -3.864 11.798 1.00 98.62 88 SER A O 1
ATOM 722 N N . ASP A 1 89 ? -6.011 -5.187 11.194 1.00 98.69 89 ASP A N 1
ATOM 723 C CA . ASP A 1 89 ? -6.055 -6.040 12.384 1.00 98.69 89 ASP A CA 1
ATOM 724 C C . ASP A 1 89 ? -5.727 -5.257 13.666 1.00 98.69 89 ASP A C 1
ATOM 726 O O . ASP A 1 89 ? -6.452 -5.354 14.657 1.00 98.69 89 ASP A O 1
ATOM 730 N N . GLU A 1 90 ? -4.700 -4.402 13.640 1.00 98.62 90 GLU A N 1
ATOM 731 C CA . GLU A 1 90 ? -4.354 -3.538 14.777 1.00 98.62 90 GLU A CA 1
ATOM 732 C C . GLU A 1 90 ? -5.505 -2.583 15.139 1.00 98.62 90 GLU A C 1
ATOM 734 O O . GLU A 1 90 ? -5.821 -2.404 16.318 1.00 98.62 90 GLU A O 1
ATOM 739 N N . LEU A 1 91 ? -6.184 -1.998 14.145 1.00 98.62 91 LEU A N 1
ATOM 740 C CA . LEU A 1 91 ? -7.362 -1.156 14.379 1.00 98.62 91 LEU A CA 1
ATOM 741 C C . LEU A 1 91 ? -8.505 -1.941 15.019 1.00 98.62 91 LEU A C 1
ATOM 743 O O . LEU A 1 91 ? -9.137 -1.453 15.959 1.00 98.62 91 LEU A O 1
ATOM 747 N N . LYS A 1 92 ? -8.767 -3.160 14.544 1.00 98.62 92 LYS A N 1
ATOM 748 C CA . LYS A 1 92 ? -9.769 -4.045 15.145 1.00 98.62 92 LYS A CA 1
ATOM 749 C C . LYS A 1 92 ? -9.454 -4.309 16.619 1.00 98.62 92 LYS A C 1
ATOM 751 O O . LYS A 1 92 ? -10.349 -4.187 17.456 1.00 98.62 92 LYS A O 1
ATOM 756 N N . ASP A 1 93 ? -8.200 -4.603 16.949 1.00 98.56 93 ASP A N 1
ATOM 757 C CA . ASP A 1 93 ? -7.773 -4.827 18.333 1.00 98.56 93 ASP A CA 1
ATOM 758 C C . ASP A 1 93 ? -7.953 -3.579 19.207 1.00 98.56 93 ASP A C 1
ATOM 760 O O . ASP A 1 93 ? -8.376 -3.685 20.363 1.00 98.56 93 ASP A O 1
ATOM 764 N N . VAL A 1 94 ? -7.684 -2.387 18.664 1.00 98.62 94 VAL A N 1
ATOM 765 C CA . VAL A 1 94 ? -7.951 -1.112 19.349 1.00 98.62 94 VAL A CA 1
ATOM 766 C C . VAL A 1 94 ? -9.442 -0.958 19.651 1.00 98.62 94 VAL A C 1
ATOM 768 O O . VAL A 1 94 ? -9.796 -0.641 20.787 1.00 98.62 94 VAL A O 1
ATOM 771 N N . TYR A 1 95 ? -10.326 -1.230 18.687 1.00 98.69 95 TYR A N 1
ATOM 772 C CA . TYR A 1 95 ? -11.773 -1.145 18.908 1.00 98.69 95 TYR A CA 1
ATOM 773 C C . TYR A 1 95 ? -12.277 -2.161 19.932 1.00 98.69 95 TYR A C 1
ATOM 775 O O . TYR A 1 95 ? -13.115 -1.820 20.764 1.00 98.69 95 TYR A O 1
ATOM 783 N N . ILE A 1 96 ? -11.751 -3.388 19.922 1.00 98.62 96 ILE A N 1
ATOM 784 C CA . ILE A 1 96 ? -12.106 -4.399 20.925 1.00 98.62 96 ILE A CA 1
ATOM 785 C C . ILE A 1 96 ? -11.722 -3.912 22.324 1.00 98.62 96 ILE A C 1
ATOM 787 O O . ILE A 1 96 ? -12.563 -3.925 23.223 1.00 98.62 96 ILE A O 1
ATOM 791 N N . LYS A 1 97 ? -10.490 -3.421 22.504 1.00 98.56 97 LYS A N 1
ATOM 792 C CA . LYS A 1 97 ? -10.025 -2.876 23.791 1.00 98.56 97 LYS A CA 1
ATOM 793 C C . LYS A 1 97 ? -10.844 -1.665 24.230 1.00 98.56 97 LYS A C 1
ATOM 795 O O . LYS A 1 97 ? -11.162 -1.538 25.408 1.00 98.56 97 LYS A O 1
ATOM 800 N N . PHE A 1 98 ? -11.213 -0.799 23.289 1.00 98.38 98 PHE A N 1
ATOM 801 C CA . PHE A 1 98 ? -12.086 0.341 23.548 1.00 98.38 98 PHE A CA 1
ATOM 802 C C . PHE A 1 98 ? -13.450 -0.118 24.083 1.00 98.38 98 PHE A C 1
ATOM 804 O O . PHE A 1 98 ? -13.868 0.317 25.153 1.00 98.38 98 PHE A O 1
ATOM 811 N N . ILE A 1 99 ? -14.109 -1.057 23.397 1.00 98.56 99 ILE A N 1
ATOM 812 C CA . ILE A 1 99 ? -15.404 -1.605 23.824 1.00 98.56 99 ILE A CA 1
ATOM 813 C C . ILE A 1 99 ? -15.291 -2.272 25.201 1.00 98.56 99 ILE A C 1
ATOM 815 O O . ILE A 1 99 ? -16.138 -2.039 26.060 1.0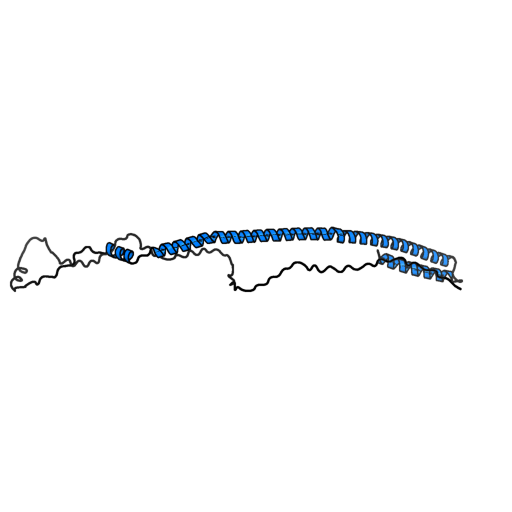0 98.56 99 ILE A O 1
ATOM 819 N N . GLN A 1 100 ? -14.245 -3.068 25.431 1.00 98.38 100 GLN A N 1
ATOM 820 C CA . GLN A 1 100 ? -14.009 -3.741 26.712 1.00 98.38 100 GLN A CA 1
ATOM 821 C C . GLN A 1 100 ? -13.836 -2.740 27.858 1.00 98.38 100 GLN A C 1
ATOM 823 O O . GLN A 1 100 ? -14.540 -2.843 28.858 1.00 98.38 100 GLN A O 1
ATOM 828 N N . SER A 1 101 ? -12.989 -1.723 27.678 1.00 98.31 101 SER A N 1
ATOM 829 C CA . SER A 1 101 ? -12.776 -0.654 28.664 1.00 98.31 101 SER A CA 1
ATOM 830 C C . SER A 1 101 ? -14.078 0.084 29.010 1.00 98.31 101 SER A C 1
ATOM 832 O O . SER A 1 101 ? -14.383 0.329 30.177 1.00 98.31 101 SER A O 1
ATOM 834 N N . HIS A 1 102 ? -14.916 0.367 28.008 1.00 97.44 102 HIS A N 1
ATOM 835 C CA . HIS A 1 102 ? -16.236 0.959 28.235 1.00 97.44 102 HIS A CA 1
ATOM 836 C C . HIS A 1 102 ? -17.212 0.001 28.936 1.00 97.44 102 HIS A C 1
ATOM 838 O O . HIS A 1 102 ? -18.030 0.438 29.743 1.00 97.44 102 HIS A O 1
ATOM 844 N N . ALA A 1 103 ? -17.142 -1.300 28.664 1.00 98.25 103 ALA A N 1
ATOM 845 C CA . ALA A 1 103 ? -17.976 -2.286 29.342 1.00 98.25 103 ALA A CA 1
ATOM 846 C C . ALA A 1 103 ? -17.591 -2.450 30.824 1.00 98.25 103 ALA A C 1
ATOM 848 O O . ALA A 1 103 ? -18.471 -2.644 31.663 1.00 98.25 103 ALA A O 1
ATOM 849 N N . GLU A 1 104 ? -16.307 -2.316 31.172 1.00 98.12 104 GLU A N 1
ATOM 850 C CA . GLU A 1 104 ? -15.802 -2.453 32.548 1.00 98.12 104 GLU A CA 1
ATOM 851 C C . GLU A 1 104 ? -16.394 -1.433 33.533 1.00 98.12 104 GLU A C 1
ATOM 853 O O . GLU A 1 104 ? -16.500 -1.715 34.731 1.00 98.12 104 GLU A O 1
ATOM 858 N N . VAL A 1 105 ? -16.809 -0.252 33.061 1.00 98.31 105 VAL A N 1
ATOM 859 C CA . VAL A 1 105 ? -17.421 0.767 33.929 1.00 98.31 105 VAL A CA 1
ATOM 860 C C . VAL A 1 105 ? -18.910 0.524 34.188 1.00 98.31 105 VAL A C 1
ATOM 862 O O . VAL A 1 105 ? -19.430 1.008 35.196 1.00 98.31 105 VAL A O 1
ATOM 865 N N . LEU A 1 106 ? -19.599 -0.264 33.353 1.00 98.31 106 LEU A N 1
ATOM 866 C CA . LEU A 1 106 ? -21.046 -0.485 33.473 1.00 98.31 106 LEU A CA 1
ATOM 867 C C . LEU A 1 106 ? -21.457 -1.109 34.820 1.00 98.31 106 LEU A C 1
ATOM 869 O O . LEU A 1 106 ? -22.373 -0.576 35.446 1.00 98.31 106 LEU A O 1
ATOM 873 N N . PRO A 1 107 ? -20.778 -2.146 35.357 1.00 98.25 107 PRO A N 1
ATOM 874 C CA . PRO A 1 107 ? -21.125 -2.700 36.666 1.00 98.25 107 PRO A CA 1
ATOM 875 C C . PRO A 1 107 ? -20.932 -1.713 37.823 1.00 98.25 107 PRO A C 1
ATOM 877 O O . PRO A 1 107 ? -21.616 -1.818 38.839 1.00 98.25 107 PRO A O 1
ATOM 880 N N . ARG A 1 108 ? -20.003 -0.752 37.695 1.00 97.62 108 ARG A N 1
ATOM 881 C CA . ARG A 1 108 ? -19.809 0.293 38.713 1.00 97.62 108 ARG A CA 1
ATOM 882 C C . ARG A 1 108 ? -20.990 1.251 38.724 1.00 97.62 108 ARG A C 1
ATOM 884 O O . ARG A 1 108 ? -21.516 1.535 39.793 1.00 97.62 108 ARG A O 1
ATOM 891 N N . ILE A 1 109 ? -21.422 1.689 37.541 1.00 98.44 109 ILE A N 1
ATOM 892 C CA . ILE A 1 109 ? -22.615 2.526 37.385 1.00 98.44 109 ILE A CA 1
ATOM 893 C C . ILE A 1 109 ? -23.836 1.788 37.940 1.00 98.44 109 ILE A C 1
ATOM 895 O O . ILE A 1 109 ? -24.567 2.360 38.744 1.00 98.44 109 ILE A O 1
ATOM 899 N N . GLN A 1 110 ? -24.004 0.507 37.594 1.00 98.50 110 GLN A N 1
ATOM 900 C CA . GLN A 1 110 ? -25.098 -0.315 38.113 1.00 98.50 110 GLN A CA 1
ATOM 901 C C . GLN A 1 110 ? -25.088 -0.367 39.644 1.00 98.50 110 GLN A C 1
ATOM 903 O O . GLN A 1 110 ? -26.102 -0.071 40.266 1.00 98.50 110 GLN A O 1
ATOM 908 N N . ARG A 1 111 ? -23.931 -0.639 40.264 1.00 98.31 111 ARG A N 1
ATOM 909 C CA . ARG A 1 111 ? -23.809 -0.666 41.728 1.00 98.31 111 ARG A CA 1
ATOM 910 C C . ARG A 1 111 ? -24.192 0.669 42.367 1.00 98.31 111 ARG A C 1
ATOM 912 O O . ARG A 1 111 ? -24.887 0.672 43.376 1.00 98.31 111 ARG A O 1
ATOM 919 N N . CYS A 1 112 ? -23.762 1.791 41.790 1.00 98.12 112 CYS A N 1
ATOM 920 C CA . CYS A 1 112 ? -24.140 3.110 42.294 1.00 98.12 112 CYS A CA 1
ATOM 921 C C . CYS A 1 112 ? -25.663 3.314 42.256 1.00 98.12 112 CYS A C 1
ATOM 923 O O . CYS A 1 112 ? -26.229 3.827 43.217 1.00 98.12 112 CYS A O 1
ATOM 925 N N . LEU A 1 113 ? -26.328 2.893 41.177 1.00 98.44 113 LEU A N 1
ATOM 926 C CA . LEU A 1 113 ? -27.786 2.985 41.050 1.00 98.44 113 LEU A CA 1
ATOM 927 C C . LEU A 1 113 ? -28.513 2.068 42.046 1.00 98.44 113 LEU A C 1
ATOM 929 O O . LEU A 1 113 ? -29.492 2.489 42.667 1.00 98.44 113 LEU A O 1
ATOM 933 N N . ASP A 1 114 ? -28.011 0.849 42.248 1.00 98.31 114 ASP A N 1
ATOM 934 C CA . ASP A 1 114 ? -28.568 -0.104 43.212 1.00 98.31 114 ASP A CA 1
ATOM 935 C C . ASP A 1 114 ? -28.456 0.435 44.652 1.00 98.31 114 ASP A C 1
ATOM 937 O O . ASP A 1 114 ? -29.405 0.350 45.433 1.00 98.31 114 ASP A O 1
ATOM 941 N N . GLU A 1 115 ? -27.319 1.045 45.008 1.00 98.31 115 GLU A N 1
ATOM 942 C CA . GLU A 1 115 ? -27.096 1.650 46.328 1.00 98.31 115 GLU A CA 1
ATOM 943 C C . GLU A 1 115 ? -28.006 2.861 46.579 1.00 98.31 115 GLU A C 1
ATOM 945 O O . GLU A 1 115 ? -28.590 2.958 47.659 1.00 98.31 115 GLU A O 1
ATOM 950 N N . MET A 1 116 ? -28.187 3.744 45.588 1.00 98.31 116 MET A N 1
ATOM 951 C CA . MET A 1 116 ? -29.130 4.869 45.689 1.00 98.31 116 MET A CA 1
ATOM 952 C C . MET A 1 116 ? -30.567 4.380 45.892 1.00 98.31 116 MET A C 1
ATOM 954 O O . MET A 1 116 ? -31.295 4.917 46.729 1.00 98.31 116 MET A O 1
ATOM 958 N N . THR A 1 117 ? -30.965 3.336 45.159 1.00 98.25 117 THR A N 1
ATOM 959 C CA . THR A 1 117 ? -32.298 2.731 45.280 1.00 98.25 117 THR A CA 1
ATOM 960 C C . THR A 1 117 ? -32.493 2.162 46.682 1.00 98.25 117 THR A C 1
ATOM 962 O O . THR A 1 117 ? -33.434 2.541 47.374 1.00 98.25 117 THR A O 1
ATOM 965 N N . LYS A 1 118 ? -31.537 1.358 47.162 1.00 97.75 118 LYS A N 1
ATOM 966 C CA . LYS A 1 118 ? -31.571 0.767 48.504 1.00 97.75 118 LYS A CA 1
ATOM 967 C C . LYS A 1 118 ? -31.632 1.817 49.616 1.00 97.75 118 LYS A C 1
ATOM 969 O O . LYS A 1 118 ? -32.358 1.634 50.586 1.00 97.75 118 LYS A O 1
ATOM 974 N N . GLN A 1 119 ? -30.859 2.899 49.514 1.00 97.06 119 GLN A N 1
ATOM 975 C CA . GLN A 1 119 ? -30.899 3.985 50.502 1.00 97.06 119 GLN A CA 1
ATOM 976 C C . GLN A 1 119 ? -32.245 4.712 50.491 1.00 97.06 119 GLN A C 1
ATOM 978 O O . GLN A 1 119 ? -32.762 5.061 51.547 1.00 97.06 119 GLN A O 1
ATOM 983 N N . THR A 1 120 ? -32.831 4.896 49.309 1.00 97.38 120 THR A N 1
ATOM 984 C CA . THR A 1 120 ? -34.148 5.526 49.166 1.00 97.38 120 THR A CA 1
ATOM 985 C C . THR A 1 120 ? -35.252 4.653 49.763 1.00 97.38 120 THR A C 1
ATOM 987 O O . THR A 1 120 ? -36.129 5.164 50.453 1.00 97.38 120 THR A O 1
ATOM 990 N N . GLU A 1 121 ? -35.186 3.334 49.574 1.00 96.44 121 GLU A N 1
ATOM 991 C CA . GLU A 1 121 ? -36.125 2.372 50.172 1.00 96.44 121 GLU A CA 1
ATOM 992 C C . GLU A 1 121 ? -36.063 2.332 51.709 1.00 96.44 121 GLU A C 1
ATOM 994 O O . GLU A 1 121 ? -37.029 1.932 52.354 1.00 96.44 121 GLU A O 1
ATOM 999 N N . GLN A 1 122 ? -34.942 2.744 52.309 1.00 95.44 122 GLN A N 1
ATOM 1000 C CA . GLN A 1 122 ? -34.769 2.798 53.765 1.00 95.44 122 GLN A CA 1
ATOM 1001 C C . GLN A 1 122 ? -35.368 4.054 54.409 1.00 95.44 122 GLN A C 1
ATOM 1003 O O . GLN A 1 122 ? -35.456 4.112 55.636 1.00 95.44 122 GLN A O 1
ATOM 1008 N N . LEU A 1 123 ? -35.781 5.051 53.622 1.00 95.25 123 LEU A N 1
ATOM 1009 C CA . LEU A 1 123 ? -36.387 6.270 54.151 1.00 95.25 123 LEU A CA 1
ATOM 1010 C C . LEU A 1 123 ? -37.739 5.951 54.800 1.00 95.25 123 LEU A C 1
ATOM 1012 O O . LEU A 1 123 ? -38.641 5.408 54.161 1.00 95.25 123 LEU A O 1
ATOM 1016 N N . ASN A 1 124 ? -37.896 6.316 56.074 1.00 95.75 124 ASN A N 1
ATOM 1017 C CA . ASN A 1 124 ? -39.126 6.092 56.823 1.00 95.75 124 ASN A CA 1
ATOM 1018 C C . ASN A 1 124 ? -39.530 7.350 57.592 1.00 95.75 124 ASN A C 1
ATOM 1020 O O . ASN A 1 124 ? -38.997 7.650 58.659 1.00 95.75 124 ASN A O 1
ATOM 1024 N N . ALA A 1 125 ? -40.554 8.030 57.076 1.00 95.56 125 ALA A N 1
ATOM 1025 C CA . ALA A 1 125 ? -41.048 9.277 57.649 1.00 95.56 125 ALA A CA 1
ATOM 1026 C C . ALA A 1 125 ? -41.497 9.145 59.115 1.00 95.56 125 ALA A C 1
ATOM 1028 O O . ALA A 1 125 ? -41.317 10.079 59.891 1.00 95.56 125 ALA A O 1
ATOM 1029 N N . ASN A 1 126 ? -42.063 7.999 59.515 1.00 95.44 126 ASN A N 1
ATOM 1030 C CA . ASN A 1 126 ? -42.507 7.795 60.895 1.00 95.44 126 ASN A CA 1
ATOM 1031 C C . ASN A 1 126 ? -41.317 7.618 61.841 1.00 95.44 126 ASN A C 1
ATOM 1033 O O . ASN A 1 126 ? -41.329 8.163 62.941 1.00 95.44 126 ASN A O 1
ATOM 1037 N N . THR A 1 127 ? -40.289 6.876 61.420 1.00 95.06 127 THR A N 1
ATOM 1038 C CA . THR A 1 127 ? -39.057 6.714 62.204 1.00 95.06 127 THR A CA 1
ATOM 1039 C C . THR A 1 127 ? -38.356 8.055 62.398 1.00 95.06 127 THR A C 1
ATOM 1041 O O . THR A 1 127 ? -38.003 8.391 63.528 1.00 95.06 127 THR A O 1
ATOM 1044 N N . ASP A 1 128 ? -38.236 8.849 61.333 1.00 95.62 128 ASP A N 1
ATOM 1045 C CA . ASP A 1 128 ? -37.622 10.178 61.393 1.00 95.62 128 ASP A CA 1
ATOM 1046 C C . ASP A 1 128 ? -38.427 11.126 62.299 1.00 95.62 128 ASP A C 1
ATOM 1048 O O . AS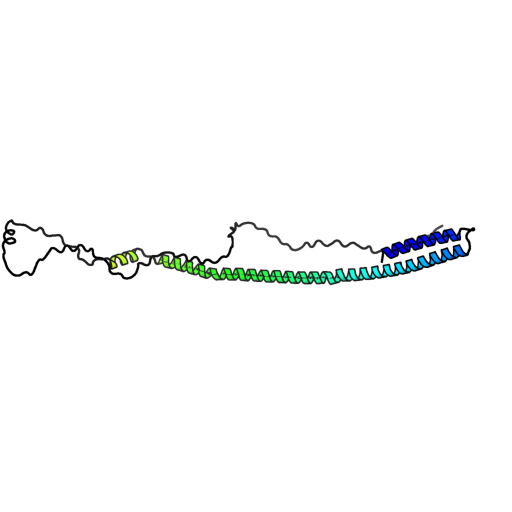P A 1 128 ? -37.863 11.799 63.162 1.00 95.62 128 ASP A O 1
ATOM 1052 N N . ALA A 1 129 ? -39.760 11.134 62.171 1.00 95.44 129 ALA A N 1
ATOM 1053 C CA . ALA A 1 129 ? -40.637 11.942 63.018 1.00 95.44 129 ALA A CA 1
ATOM 1054 C C . ALA A 1 129 ? -40.552 11.541 64.500 1.00 95.44 129 ALA A C 1
ATOM 1056 O O . ALA A 1 129 ? -40.516 12.406 65.377 1.00 95.44 129 ALA A O 1
ATOM 1057 N N . HIS A 1 130 ? -40.477 10.241 64.795 1.00 95.31 130 HIS A N 1
ATOM 1058 C CA . HIS A 1 130 ? -40.288 9.761 66.161 1.00 95.31 130 HIS A CA 1
ATOM 1059 C C . HIS A 1 130 ? -38.934 10.169 66.741 1.00 95.31 130 HIS A C 1
ATOM 1061 O O . HIS A 1 130 ? -38.894 10.580 67.898 1.00 95.31 130 HIS A O 1
ATOM 1067 N N . ALA A 1 131 ? -37.851 10.115 65.959 1.00 95.00 131 ALA A N 1
ATOM 1068 C CA . ALA A 1 131 ? -36.535 10.562 66.415 1.00 95.00 131 ALA A CA 1
ATOM 1069 C C . ALA A 1 131 ? -36.548 12.043 66.837 1.00 95.00 131 ALA A C 1
ATOM 1071 O O . ALA A 1 131 ? -35.984 12.392 67.870 1.00 95.00 131 ALA A O 1
ATOM 1072 N N . VAL A 1 132 ? -37.264 12.899 66.098 1.00 96.06 132 VAL A N 1
ATOM 1073 C CA . VAL A 1 132 ? -37.455 14.313 66.468 1.00 96.06 132 VAL A CA 1
ATOM 1074 C C . VAL A 1 132 ? -38.224 14.441 67.784 1.00 96.06 132 VAL A C 1
ATOM 1076 O O . VAL A 1 132 ? -37.816 15.188 68.668 1.00 96.06 132 VAL A O 1
ATOM 1079 N N . ILE A 1 133 ? -39.331 13.717 67.951 1.00 93.62 133 ILE A N 1
ATOM 1080 C CA . ILE A 1 133 ? -40.114 13.787 69.195 1.00 93.62 133 ILE A CA 1
ATOM 1081 C C . ILE A 1 133 ? -39.274 13.335 70.394 1.00 93.62 133 ILE A C 1
ATOM 1083 O O . ILE A 1 133 ? -39.325 13.972 71.440 1.00 93.62 133 ILE A O 1
ATOM 1087 N N . GLU A 1 134 ? -38.496 12.263 70.257 1.00 93.31 134 GLU A N 1
ATOM 1088 C CA . GLU A 1 134 ? -37.663 11.747 71.345 1.00 93.31 134 GLU A CA 1
ATOM 1089 C C . GLU A 1 134 ? -36.556 12.720 71.762 1.00 93.31 134 GLU A C 1
ATOM 1091 O O . GLU A 1 134 ? -36.293 12.844 72.957 1.00 93.31 134 GLU A O 1
ATOM 1096 N N . GLU A 1 135 ? -35.967 13.440 70.807 1.00 93.44 135 GLU A N 1
ATOM 1097 C CA . GLU A 1 135 ? -34.935 14.447 71.072 1.00 93.44 135 GLU A CA 1
ATOM 1098 C C . GLU A 1 135 ? -35.511 15.719 71.722 1.00 93.44 135 GLU A C 1
ATOM 1100 O O . GLU A 1 135 ? -34.888 16.312 72.600 1.00 93.44 135 GLU A O 1
ATOM 1105 N N . TYR A 1 136 ? -36.713 16.146 71.309 1.00 91.69 136 TYR A N 1
ATOM 1106 C CA . TYR A 1 136 ? -37.285 17.444 71.699 1.00 91.69 136 TYR A CA 1
ATOM 1107 C C . TYR A 1 136 ? -38.435 17.372 72.706 1.00 91.69 136 TYR A C 1
ATOM 1109 O O . TYR A 1 136 ? -38.946 18.416 73.126 1.00 91.69 136 TYR A O 1
ATOM 1117 N N . LYS A 1 137 ? -38.872 16.179 73.122 1.00 89.69 137 LYS A N 1
ATOM 1118 C CA . LYS A 1 137 ? -39.857 16.066 74.202 1.00 89.69 137 LYS A CA 1
ATOM 1119 C C . LYS A 1 137 ? -39.269 16.678 75.470 1.00 89.69 137 LYS A C 1
ATOM 1121 O O . LYS A 1 137 ? -38.208 16.294 75.949 1.00 89.69 137 LYS A O 1
ATOM 1126 N N . SER A 1 138 ? -39.984 17.640 76.036 1.00 87.38 138 SER A N 1
ATOM 1127 C CA . SER A 1 138 ? -39.487 18.431 77.162 1.00 87.38 138 SER A CA 1
ATOM 1128 C C . SER A 1 138 ? -39.472 17.666 78.491 1.00 87.38 138 SER A C 1
ATOM 1130 O O . SER A 1 138 ? -38.858 18.110 79.456 1.00 87.38 138 SER A O 1
ATOM 1132 N N . GLY A 1 139 ? -40.176 16.530 78.564 1.00 82.38 139 GLY A N 1
ATOM 1133 C CA . GLY A 1 139 ? -40.323 15.726 79.780 1.00 82.38 139 GLY A CA 1
ATOM 1134 C C . GLY A 1 139 ? -41.154 16.395 80.881 1.00 82.38 139 GLY A C 1
ATOM 1135 O O . GLY A 1 139 ? -41.397 15.771 81.913 1.00 82.38 139 GLY A O 1
ATOM 1136 N N . TYR A 1 140 ? -41.613 17.633 80.678 1.00 84.31 140 TYR A N 1
ATOM 1137 C CA . TYR A 1 140 ? -42.463 18.325 81.636 1.00 84.31 140 TYR A CA 1
ATOM 1138 C C . TYR A 1 140 ? -43.858 17.708 81.662 1.00 84.31 140 TYR A C 1
ATOM 1140 O O . TYR A 1 140 ? -44.460 17.433 80.620 1.00 84.31 140 TYR A O 1
ATOM 1148 N N . ALA A 1 141 ? -44.378 17.522 82.875 1.00 77.50 141 ALA A N 1
ATOM 1149 C CA . ALA A 1 141 ? -45.779 17.200 83.064 1.00 77.50 141 ALA A CA 1
ATOM 1150 C C . ALA A 1 141 ? -46.631 18.340 82.501 1.00 77.50 141 ALA A C 1
ATOM 1152 O O . ALA A 1 141 ? -46.300 19.518 82.664 1.00 77.50 141 ALA A O 1
ATOM 1153 N N . ILE A 1 142 ? -47.724 17.974 81.838 1.00 83.56 142 ILE A N 1
ATOM 1154 C CA . ILE A 1 142 ? -48.724 18.945 81.408 1.00 83.56 142 ILE A CA 1
ATOM 1155 C C . ILE A 1 142 ? -49.238 19.632 82.684 1.00 83.56 142 ILE A C 1
ATOM 1157 O O . ILE A 1 142 ? -49.645 18.914 83.603 1.00 83.56 142 ILE A O 1
ATOM 1161 N N . PRO A 1 143 ? -49.155 20.973 82.793 1.00 85.44 143 PRO A N 1
ATOM 1162 C CA . PRO A 1 143 ? -49.634 21.679 83.973 1.00 85.44 143 PRO A CA 1
ATOM 1163 C C . PRO A 1 143 ? -51.105 21.354 84.226 1.00 85.44 143 PRO A C 1
ATOM 1165 O O . PRO A 1 143 ? -51.898 21.345 83.286 1.00 85.44 143 PRO A O 1
ATOM 1168 N N . ASP A 1 144 ? -51.440 21.078 85.486 1.00 83.62 144 ASP A N 1
ATOM 1169 C CA . ASP A 1 144 ? -52.825 20.872 85.907 1.00 83.62 144 ASP A CA 1
ATOM 1170 C C . ASP A 1 144 ? -53.589 22.204 85.891 1.00 83.62 144 ASP A C 1
ATOM 1172 O O . ASP A 1 144 ? -52.983 23.283 85.986 1.00 83.62 144 ASP A O 1
ATOM 1176 N N . ASP A 1 145 ? -54.912 22.123 85.781 1.00 86.00 145 ASP A N 1
ATOM 1177 C CA . ASP A 1 145 ? -55.766 23.307 85.741 1.00 86.00 145 ASP A CA 1
ATOM 1178 C C . ASP A 1 145 ? -55.563 24.149 87.013 1.00 86.00 145 ASP A C 1
ATOM 1180 O O . ASP A 1 145 ? -55.514 23.645 88.142 1.00 86.00 145 ASP A O 1
ATOM 1184 N N . GLN A 1 146 ? -55.418 25.465 86.844 1.00 79.06 146 GLN A N 1
ATOM 1185 C CA . GLN A 1 146 ? -55.200 26.361 87.978 1.00 79.06 146 GLN A CA 1
ATOM 1186 C C . GLN A 1 146 ? -56.462 26.424 88.841 1.00 79.06 146 GLN A C 1
ATOM 1188 O O . GLN A 1 146 ? -57.553 26.712 88.353 1.00 79.06 146 GLN A O 1
ATOM 1193 N N . LYS A 1 147 ? -56.308 26.181 90.146 1.00 79.94 147 LYS A N 1
ATOM 1194 C CA . LYS A 1 147 ? -57.409 26.307 91.105 1.00 79.94 147 LYS A CA 1
ATOM 1195 C C . LYS A 1 147 ? -57.779 27.780 91.281 1.00 79.94 147 LYS A C 1
ATOM 1197 O O . LYS A 1 147 ? -56.893 28.622 91.419 1.00 79.94 147 LYS A O 1
ATOM 1202 N N . GLU A 1 148 ? -59.077 28.076 91.318 1.00 72.38 148 GLU A N 1
ATOM 1203 C CA . GLU A 1 148 ? -59.579 29.415 91.636 1.00 72.38 148 GLU A CA 1
ATOM 1204 C C . GLU A 1 148 ? -59.114 29.837 93.042 1.00 72.38 148 GLU A C 1
ATOM 1206 O O . GLU A 1 148 ? -59.279 29.097 94.015 1.00 72.38 148 GLU A O 1
ATOM 1211 N N . VAL A 1 149 ? -58.501 31.019 93.147 1.00 72.62 149 VAL A N 1
ATOM 1212 C CA . VAL A 1 149 ? -58.086 31.620 94.422 1.00 72.62 149 VAL A CA 1
ATOM 1213 C C . VAL A 1 149 ? -59.198 32.553 94.895 1.00 72.62 149 VAL A C 1
ATOM 1215 O O . VAL A 1 149 ? -59.446 33.581 94.267 1.00 72.62 149 VAL A O 1
ATOM 1218 N N . ASP A 1 150 ? -59.849 32.214 96.009 1.00 68.69 150 ASP A N 1
ATOM 1219 C CA . ASP A 1 150 ? -60.843 33.082 96.645 1.00 68.69 150 ASP A CA 1
ATOM 1220 C C . ASP A 1 150 ? -60.135 34.155 97.495 1.00 68.69 150 ASP A C 1
ATOM 1222 O O . ASP A 1 150 ? -59.636 33.895 98.592 1.00 68.69 150 ASP A O 1
ATOM 1226 N N . LEU A 1 151 ? -60.015 35.367 96.948 1.00 61.59 151 LEU A N 1
ATOM 1227 C CA . LEU A 1 151 ? -59.396 36.521 97.605 1.00 61.59 151 LEU A CA 1
ATOM 1228 C C . LEU A 1 151 ? -60.412 37.206 98.528 1.00 61.59 151 LEU A C 1
ATOM 1230 O O . LEU A 1 151 ? -60.953 38.268 98.208 1.00 61.59 151 LEU A O 1
ATOM 1234 N N . ALA A 1 152 ? -60.657 36.627 99.702 1.00 61.12 152 ALA A N 1
ATOM 1235 C CA . ALA A 1 152 ? -61.372 37.339 100.754 1.00 61.12 152 ALA A CA 1
ATOM 1236 C C . ALA A 1 152 ? -60.534 38.548 101.221 1.00 61.12 152 ALA A C 1
ATOM 1238 O O . ALA A 1 152 ? -59.387 38.424 101.654 1.00 61.12 152 ALA A O 1
ATOM 1239 N N . ILE A 1 153 ? -61.123 39.739 101.099 1.00 56.91 153 ILE A N 1
ATOM 1240 C CA . ILE A 1 153 ? -60.547 41.049 101.427 1.00 56.91 153 ILE A CA 1
ATOM 1241 C C . ILE A 1 153 ? -60.169 41.082 102.917 1.00 56.91 153 ILE A C 1
ATOM 1243 O O . ILE A 1 153 ? -61.006 41.337 103.778 1.00 56.91 153 ILE A O 1
ATOM 1247 N N . GLY A 1 154 ? -58.906 40.804 103.228 1.00 55.31 154 GLY A N 1
ATOM 1248 C CA . GLY A 1 154 ? -58.401 40.831 104.603 1.00 55.31 154 GLY A CA 1
ATOM 1249 C C . GLY A 1 154 ? -56.884 40.713 104.740 1.00 55.31 154 GLY A C 1
ATOM 1250 O O . GLY A 1 154 ? -56.336 41.209 105.720 1.00 55.31 154 GLY A O 1
ATOM 1251 N N . ASP A 1 155 ? -56.190 40.151 103.746 1.00 54.19 155 ASP A N 1
ATOM 1252 C CA . ASP A 1 155 ? -54.779 39.753 103.897 1.00 54.19 155 ASP A CA 1
ATOM 1253 C C . ASP A 1 155 ? -53.759 40.638 103.147 1.00 54.19 155 ASP A C 1
ATOM 1255 O O . ASP A 1 155 ? -52.594 40.287 102.998 1.00 54.19 155 ASP A O 1
ATOM 1259 N N . TYR A 1 156 ? -54.162 41.834 102.698 1.00 55.59 156 TYR A N 1
ATOM 1260 C CA . TYR A 1 156 ? -53.232 42.836 102.141 1.00 55.59 156 TYR A CA 1
ATOM 1261 C C . TYR A 1 156 ? -52.622 43.758 103.206 1.00 55.59 156 TYR A C 1
ATOM 1263 O O . TYR A 1 156 ? -51.702 44.523 102.916 1.00 55.59 156 TYR A O 1
ATOM 1271 N N . SER A 1 157 ? -53.114 43.697 104.448 1.00 50.28 157 SER A N 1
ATOM 1272 C CA . SER A 1 157 ? -52.668 44.598 105.515 1.00 50.28 157 SER A CA 1
ATOM 1273 C C . SER A 1 157 ? -51.448 44.083 106.294 1.00 50.28 157 SER A C 1
ATOM 1275 O O . SER A 1 157 ? -50.894 44.836 107.093 1.00 50.28 157 SER A O 1
ATOM 1277 N N . SER A 1 158 ? -51.001 42.843 106.055 1.00 51.59 158 SER A N 1
ATOM 1278 C CA . SER A 1 158 ? -49.844 42.220 106.721 1.00 51.59 158 SER A CA 1
ATOM 1279 C C . SER A 1 158 ? -48.533 42.309 105.916 1.00 51.59 158 SER A C 1
ATOM 1281 O O . SER A 1 158 ? -47.459 42.176 106.498 1.00 51.59 158 SER A O 1
ATOM 1283 N N . MET A 1 159 ? -48.583 42.612 104.608 1.00 54.09 159 MET A N 1
ATOM 1284 C CA . MET A 1 159 ? -47.387 42.689 103.744 1.00 54.09 159 MET A CA 1
ATOM 1285 C C . MET A 1 159 ? -46.706 44.069 103.673 1.00 54.09 159 MET A C 1
ATOM 1287 O O . MET A 1 159 ? -45.592 44.158 103.165 1.00 54.09 159 MET A O 1
ATOM 1291 N N . LEU A 1 160 ? -47.319 45.149 104.177 1.00 53.25 160 LEU A N 1
ATOM 1292 C CA . LEU A 1 160 ? -46.766 46.512 104.048 1.00 53.25 160 LEU A CA 1
ATOM 1293 C C . LEU A 1 160 ? -46.246 47.139 105.354 1.00 53.25 160 LEU A C 1
ATOM 1295 O O . LEU A 1 160 ? -45.780 48.277 105.323 1.00 53.25 160 LEU A O 1
ATOM 1299 N N . LEU A 1 161 ? -46.257 46.426 106.489 1.00 47.03 161 LEU A N 1
ATOM 1300 C CA . LEU A 1 161 ? -45.789 46.973 107.772 1.00 47.03 161 LEU A CA 1
ATOM 1301 C C . LEU A 1 161 ? -45.020 45.944 108.630 1.00 47.03 161 LEU A C 1
ATOM 1303 O O . LEU A 1 161 ? -45.499 45.489 109.658 1.00 47.03 161 LEU A O 1
ATOM 1307 N N . ASN A 1 162 ? -43.809 45.588 108.195 1.00 45.78 162 ASN A N 1
ATOM 1308 C CA . ASN A 1 162 ? -42.698 45.079 109.017 1.00 45.78 162 ASN A CA 1
ATOM 1309 C C . ASN A 1 162 ? -41.414 45.315 108.190 1.00 45.78 162 ASN A C 1
ATOM 1311 O O . ASN A 1 162 ? -41.256 44.729 107.130 1.00 45.78 162 ASN A O 1
ATOM 1315 N N . GLY A 1 163 ? -40.480 46.211 108.505 1.00 38.62 163 GLY A N 1
ATOM 1316 C CA . GLY A 1 163 ? -40.159 46.809 109.794 1.00 38.62 163 GLY A CA 1
ATOM 1317 C C . GLY A 1 163 ? -38.862 46.213 110.338 1.00 38.62 163 GLY A C 1
ATOM 1318 O O . GLY A 1 163 ? -38.904 45.449 111.285 1.00 38.62 163 GLY A O 1
ATOM 1319 N N . SER A 1 164 ? -37.731 46.623 109.754 1.00 36.44 164 SER A N 1
ATOM 1320 C CA . SER A 1 164 ? -36.375 46.564 110.324 1.00 36.44 164 SER A CA 1
ATOM 1321 C C . SER A 1 164 ? -35.734 45.186 110.586 1.00 36.44 164 SER A C 1
ATOM 1323 O O . SER A 1 164 ? -36.107 44.464 111.503 1.00 36.44 164 SER A O 1
ATOM 1325 N N . GLY A 1 165 ? -34.627 44.924 109.880 1.00 34.88 165 GLY A N 1
ATOM 1326 C CA . GLY A 1 165 ? -33.512 44.139 110.420 1.00 34.88 165 GLY A CA 1
ATOM 1327 C C . GLY A 1 165 ? -33.201 42.822 109.709 1.00 34.88 165 GLY A C 1
ATOM 1328 O O . GLY A 1 165 ? -33.912 41.841 109.870 1.00 34.88 165 GLY A O 1
ATOM 1329 N N . ASN A 1 166 ? -32.033 42.811 109.059 1.00 33.50 166 ASN A N 1
ATOM 1330 C CA . ASN A 1 166 ? -31.279 41.672 108.517 1.00 33.50 166 ASN A CA 1
ATOM 1331 C C . ASN A 1 166 ? -31.764 41.116 107.174 1.00 33.50 166 ASN A C 1
ATOM 1333 O O . ASN A 1 166 ? -32.620 40.245 107.086 1.00 33.50 166 ASN A O 1
ATOM 1337 N N . GLY A 1 167 ? -31.135 41.625 106.111 1.00 49.22 167 GLY A N 1
ATOM 1338 C CA . GLY A 1 167 ? -31.301 41.122 104.760 1.00 49.22 167 GLY A CA 1
ATOM 1339 C C . GLY A 1 167 ? -30.745 39.713 104.610 1.00 49.22 167 GLY A C 1
ATOM 1340 O O . GLY A 1 167 ? -29.533 39.531 104.650 1.00 49.22 167 GLY A O 1
ATOM 1341 N N . GLN A 1 168 ? -31.646 38.767 104.385 1.00 43.69 168 GLN A N 1
ATOM 1342 C CA . GLN A 1 168 ? -31.615 37.788 103.300 1.00 43.69 168 GLN A CA 1
ATOM 1343 C C . GLN A 1 168 ? -33.078 37.590 102.851 1.00 43.69 168 GLN A C 1
ATOM 1345 O O . GLN A 1 168 ? -33.989 37.847 103.630 1.00 43.69 168 GLN A O 1
ATOM 1350 N N . ASP A 1 169 ? -33.281 37.206 101.591 1.00 36.41 169 ASP A N 1
ATOM 1351 C CA . ASP A 1 169 ? -34.569 36.909 100.934 1.00 36.41 169 ASP A CA 1
ATOM 1352 C C . ASP A 1 169 ? -35.354 38.079 100.309 1.00 36.41 169 ASP A C 1
ATOM 1354 O O . ASP A 1 169 ? -36.410 38.508 100.767 1.00 36.41 169 ASP A O 1
ATOM 1358 N N . GLN A 1 170 ? -34.885 38.511 99.133 1.00 39.19 170 GLN A N 1
ATOM 1359 C CA . GLN A 1 170 ? -35.779 38.934 98.051 1.00 39.19 170 GLN A CA 1
ATOM 1360 C C . GLN A 1 170 ? -36.012 37.732 97.125 1.00 39.19 170 GLN A C 1
ATOM 1362 O O . GLN A 1 170 ? -35.180 37.443 96.267 1.00 39.19 170 GLN A O 1
ATOM 1367 N N . GLN A 1 171 ? -37.143 37.033 97.264 1.00 37.44 171 GLN A N 1
ATOM 1368 C CA . GLN A 1 171 ? -37.638 36.180 96.181 1.00 37.44 171 GLN A CA 1
ATOM 1369 C C . GLN A 1 171 ? -38.318 37.067 95.139 1.00 37.44 171 GLN A C 1
ATOM 1371 O O . GLN A 1 171 ? -39.521 37.316 95.165 1.00 37.44 171 GLN A O 1
ATOM 1376 N N . ILE A 1 172 ? -37.493 37.604 94.245 1.00 38.94 172 ILE A N 1
ATOM 1377 C CA . ILE A 1 172 ? -37.936 38.215 92.997 1.00 38.94 172 ILE A CA 1
ATOM 1378 C C . ILE A 1 172 ? -38.545 37.104 92.135 1.00 38.94 172 ILE A C 1
ATOM 1380 O O . ILE A 1 172 ? -37.964 36.028 91.995 1.00 38.94 172 ILE A O 1
ATOM 1384 N N . TYR A 1 173 ? -39.717 37.382 91.560 1.00 41.06 173 TYR A N 1
ATOM 1385 C CA . TYR A 1 173 ? -40.340 36.590 90.505 1.00 41.06 173 TYR A CA 1
ATOM 1386 C C . TYR A 1 173 ? -39.320 36.259 89.409 1.00 41.06 173 TYR A C 1
ATOM 1388 O O . TYR A 1 173 ? -39.028 37.090 88.549 1.00 41.06 173 TYR A O 1
ATOM 1396 N N . ASN A 1 174 ? -38.828 35.024 89.390 1.00 32.53 174 ASN A N 1
ATOM 1397 C CA . ASN A 1 174 ? -38.137 34.495 88.226 1.00 32.53 174 ASN A CA 1
ATOM 1398 C C . ASN A 1 174 ? -39.190 33.979 87.246 1.00 32.53 174 ASN A C 1
ATOM 1400 O O . ASN A 1 174 ? -39.479 32.787 87.178 1.00 32.53 174 ASN A O 1
ATOM 1404 N N . ILE A 1 175 ? -39.738 34.891 86.439 1.00 44.53 175 ILE A N 1
ATOM 1405 C CA . ILE A 1 175 ? -40.090 34.519 85.069 1.00 44.53 175 ILE A CA 1
ATOM 1406 C C . ILE A 1 175 ? -38.753 34.259 84.380 1.00 44.53 175 ILE A C 1
ATOM 1408 O O . ILE A 1 175 ? -38.108 35.168 83.858 1.00 44.53 175 ILE A O 1
ATOM 1412 N N . THR A 1 176 ? -38.301 33.010 84.400 1.00 38.44 176 THR A N 1
ATOM 1413 C CA . THR A 1 176 ? -37.307 32.581 83.426 1.00 38.44 176 THR A CA 1
ATOM 1414 C C . THR A 1 176 ? -38.046 32.450 82.100 1.00 38.44 176 THR A C 1
ATOM 1416 O O . THR A 1 176 ? -38.589 31.399 81.770 1.00 38.44 176 THR A O 1
ATOM 1419 N N . LEU A 1 177 ? -38.068 33.538 81.322 1.00 40.12 177 LEU A N 1
ATOM 1420 C CA . LEU A 1 177 ? -38.000 33.392 79.873 1.00 40.12 177 LEU A CA 1
ATOM 1421 C C . LEU A 1 177 ? -36.806 32.464 79.615 1.00 40.12 177 LEU A C 1
ATOM 1423 O O . LEU A 1 177 ? -35.663 32.868 79.834 1.00 40.12 177 LEU A O 1
ATOM 1427 N N . LEU A 1 178 ? -37.051 31.230 79.172 1.00 36.22 178 LEU A N 1
ATOM 1428 C CA . LEU A 1 178 ? -36.006 30.362 78.628 1.00 36.22 178 LEU A CA 1
ATOM 1429 C C . LEU A 1 178 ? -35.612 30.883 77.239 1.00 36.22 178 LEU A C 1
ATOM 1431 O O . LEU A 1 178 ? -35.864 30.274 76.208 1.00 36.22 178 LEU A O 1
ATOM 1435 N N . ASN A 1 179 ? -34.990 32.057 77.245 1.00 45.00 179 ASN A N 1
ATOM 1436 C CA . ASN A 1 179 ? -34.039 32.497 76.248 1.00 45.00 179 ASN A CA 1
ATOM 1437 C C . ASN A 1 179 ? -32.671 32.489 76.934 1.00 45.00 179 ASN A C 1
ATOM 1439 O O . ASN A 1 179 ? -32.277 33.479 77.539 1.00 45.00 179 ASN A O 1
ATOM 1443 N N . HIS A 1 180 ? -31.943 31.376 76.819 1.00 37.81 180 HIS A N 1
ATOM 1444 C CA . HIS A 1 180 ? -30.483 31.423 76.781 1.00 37.81 180 HIS A CA 1
ATOM 1445 C C . HIS A 1 180 ? -29.895 30.274 75.951 1.00 37.81 180 HIS A C 1
ATOM 1447 O O . HIS A 1 180 ? -29.799 29.131 76.381 1.00 37.81 180 HIS A O 1
ATOM 1453 N N . HIS A 1 181 ? -29.537 30.648 74.721 1.00 36.19 181 HIS A N 1
ATOM 1454 C CA . HIS A 1 181 ? -28.300 30.337 74.002 1.00 36.19 181 HIS A CA 1
ATOM 1455 C C . HIS A 1 181 ? -27.447 29.135 74.462 1.00 36.19 181 HIS A C 1
ATOM 1457 O O . HIS A 1 181 ? -26.737 29.193 75.460 1.00 36.19 181 HIS A O 1
ATOM 1463 N N . HIS A 1 182 ? -27.433 28.115 73.598 1.00 41.97 182 HIS A N 1
ATOM 1464 C CA . HIS A 1 182 ? -26.260 27.451 72.999 1.00 41.97 182 HIS A CA 1
ATOM 1465 C C . HIS A 1 182 ? -24.872 27.712 73.634 1.00 41.97 182 HIS A C 1
ATOM 1467 O O . HIS A 1 182 ? -24.375 28.840 73.587 1.00 41.97 182 HIS A O 1
ATOM 1473 N N . PRO A 1 183 ? -24.133 26.631 73.948 1.00 39.16 183 PRO A N 1
ATOM 1474 C CA . PRO A 1 183 ? -22.735 26.496 73.578 1.00 39.16 183 PRO A CA 1
ATOM 1475 C C . PRO A 1 183 ? -22.572 25.425 72.492 1.00 39.16 183 PRO A C 1
ATOM 1477 O O . PRO A 1 183 ? -23.380 24.517 72.313 1.00 39.16 183 PRO A O 1
ATOM 1480 N N . THR A 1 184 ? -21.552 25.634 71.683 1.00 43.06 184 THR A N 1
ATOM 1481 C CA . THR A 1 184 ? -21.247 25.012 70.397 1.00 43.06 184 THR A CA 1
ATOM 1482 C C . THR A 1 184 ? -20.790 23.556 70.500 1.00 43.06 184 THR A C 1
ATOM 1484 O O . THR A 1 184 ? -19.824 23.266 71.202 1.00 43.06 184 THR A O 1
ATOM 1487 N N . GLY A 1 185 ? -21.407 22.686 69.698 1.00 35.16 185 GLY A N 1
ATOM 1488 C CA . GLY A 1 185 ? -20.926 21.349 69.348 1.00 35.16 185 GLY A CA 1
ATOM 1489 C C . GLY A 1 185 ? -21.367 21.009 67.922 1.00 35.16 185 GLY A C 1
ATOM 1490 O O . GLY A 1 185 ? -22.475 20.541 67.719 1.00 35.16 185 GLY A O 1
ATOM 1491 N N . GLU A 1 186 ? -20.523 21.381 66.958 1.00 33.41 186 GLU A N 1
ATOM 1492 C CA . GLU A 1 186 ? -20.472 20.964 65.545 1.00 33.41 186 GLU A CA 1
ATOM 1493 C C . GLU A 1 186 ? -21.767 20.548 64.810 1.00 33.41 186 GLU A C 1
ATOM 1495 O O . GLU A 1 186 ? -22.183 19.396 64.788 1.00 33.41 186 GLU A O 1
ATOM 1500 N N . LEU A 1 187 ? -22.281 21.532 64.062 1.00 37.72 187 LEU A N 1
ATOM 1501 C CA . LEU A 1 187 ? -22.672 21.453 62.650 1.00 37.72 187 LEU A CA 1
ATOM 1502 C C . LEU A 1 187 ? -23.559 20.274 62.225 1.00 37.72 187 LEU A C 1
ATOM 1504 O O . LEU A 1 187 ? -23.100 19.201 61.830 1.00 37.72 187 LEU A O 1
ATOM 1508 N N . ALA A 1 188 ? -24.845 20.609 62.098 1.00 38.47 188 ALA A N 1
ATOM 1509 C CA . ALA A 1 188 ? -25.720 20.106 61.052 1.00 38.47 188 ALA A CA 1
ATOM 1510 C C . ALA A 1 188 ? -24.918 19.791 59.778 1.00 38.47 188 ALA A C 1
ATOM 1512 O O . ALA A 1 188 ? -24.365 20.689 59.131 1.00 38.47 188 ALA A O 1
ATOM 1513 N N . ARG A 1 189 ? -24.855 18.507 59.409 1.00 37.69 189 ARG A N 1
ATOM 1514 C CA . ARG A 1 189 ? -24.383 18.105 58.087 1.00 37.69 189 ARG A CA 1
ATOM 1515 C C . ARG A 1 189 ? -25.391 18.602 57.065 1.00 37.69 189 ARG A C 1
ATOM 1517 O O . ARG A 1 189 ? -26.390 17.966 56.758 1.00 37.69 189 ARG A O 1
ATOM 1524 N N . SER A 1 190 ? -25.085 19.791 56.572 1.00 33.84 190 SER A N 1
ATOM 1525 C CA . SER A 1 190 ? -25.593 20.351 55.339 1.00 33.84 190 SER A CA 1
ATOM 1526 C C . SER A 1 190 ? -25.361 19.331 54.222 1.00 33.84 190 SER A C 1
ATOM 1528 O O . SER A 1 190 ? -24.217 19.047 53.866 1.00 33.84 190 SER A O 1
ATOM 1530 N N . ASN A 1 191 ? -26.437 18.770 53.668 1.00 39.25 191 ASN A N 1
ATOM 1531 C CA . ASN A 1 191 ? -26.396 18.080 52.380 1.00 39.25 191 ASN A CA 1
ATOM 1532 C C . ASN A 1 191 ? -26.209 19.138 51.287 1.00 39.25 191 ASN A C 1
ATOM 1534 O O . ASN A 1 191 ? -27.132 19.499 50.562 1.00 39.25 191 ASN A O 1
ATOM 1538 N N . THR A 1 192 ? -24.998 19.678 51.192 1.00 36.94 192 THR A N 1
ATOM 1539 C CA . THR A 1 192 ? -24.558 20.425 50.020 1.00 36.94 192 THR A CA 1
ATOM 1540 C C . THR A 1 192 ? -23.884 19.431 49.083 1.00 36.94 192 THR A C 1
ATOM 1542 O O . THR A 1 192 ? -22.771 18.971 49.337 1.00 36.94 192 THR A O 1
ATOM 1545 N N . LEU A 1 193 ? -24.580 19.084 47.996 1.00 39.38 193 LEU A N 1
ATOM 1546 C CA . LEU A 1 193 ? -24.005 18.435 46.819 1.00 39.38 193 LEU A CA 1
ATOM 1547 C C . LEU A 1 193 ? -22.833 19.288 46.327 1.00 39.38 193 LEU A C 1
ATOM 1549 O O . LEU A 1 193 ? -23.010 20.304 45.656 1.00 39.38 193 LEU A O 1
ATOM 1553 N N . ARG A 1 194 ? -21.618 18.898 46.708 1.00 32.19 194 ARG A N 1
ATOM 1554 C CA . ARG A 1 194 ? -20.397 19.571 46.289 1.00 32.19 194 ARG A CA 1
ATOM 1555 C C . ARG A 1 194 ? -19.887 18.873 45.034 1.00 32.19 194 ARG A C 1
ATOM 1557 O O . ARG A 1 194 ? -19.208 17.856 45.097 1.00 32.19 194 ARG A O 1
ATOM 1564 N N . SER A 1 195 ? -20.275 19.432 43.890 1.00 37.56 195 SER A N 1
ATOM 1565 C CA . SER A 1 195 ? -19.685 19.160 42.581 1.00 37.56 195 SER A CA 1
ATOM 1566 C C . SER A 1 195 ? -18.204 19.539 42.614 1.00 37.56 195 SER A C 1
ATOM 1568 O O . SER A 1 195 ? -17.854 20.719 42.553 1.00 37.56 195 SER A O 1
ATOM 1570 N N . SER A 1 196 ? -17.325 18.546 42.715 1.00 36.19 196 SER A N 1
ATOM 1571 C CA . SER A 1 196 ? -15.907 18.716 42.417 1.00 36.19 196 SER A CA 1
ATOM 1572 C C . SER A 1 196 ? -15.737 18.746 40.902 1.00 36.19 196 SER A C 1
ATOM 1574 O O . SER A 1 196 ? -15.641 17.708 40.254 1.00 36.19 196 SER A O 1
ATOM 1576 N N . GLY A 1 197 ? -15.719 19.959 40.347 1.00 32.09 197 GLY A N 1
ATOM 1577 C CA . GLY A 1 197 ? -15.154 20.214 39.031 1.00 32.09 197 GLY A CA 1
ATOM 1578 C C . GLY A 1 197 ? -13.675 19.847 39.057 1.00 32.09 197 GLY A C 1
ATOM 1579 O O . GLY A 1 197 ? -12.871 20.522 39.696 1.00 32.09 197 GLY A O 1
ATOM 1580 N N . SER A 1 198 ? -13.329 18.743 38.406 1.00 36.97 198 SER A N 1
ATOM 1581 C CA . SER A 1 198 ? -11.975 18.494 37.942 1.00 36.97 198 SER A CA 1
ATOM 1582 C C . SER A 1 198 ? -11.831 19.192 36.596 1.00 36.97 198 SER A C 1
ATOM 1584 O O . SER A 1 198 ? -12.322 18.691 35.582 1.00 36.97 198 SER A O 1
ATOM 1586 N N . ASP A 1 199 ? -11.162 20.341 36.596 1.00 36.25 199 ASP A N 1
ATOM 1587 C CA . ASP A 1 199 ? -10.602 20.920 35.382 1.00 36.25 199 ASP A CA 1
ATOM 1588 C C . ASP A 1 199 ? -9.558 19.944 34.835 1.00 36.25 199 ASP A C 1
ATOM 1590 O O . ASP A 1 199 ? -8.423 19.869 35.307 1.00 36.25 199 ASP A O 1
ATOM 1594 N N . HIS A 1 200 ? -9.965 19.150 33.851 1.00 35.59 200 HIS A N 1
ATOM 1595 C CA . HIS A 1 200 ? -9.071 18.551 32.875 1.00 35.59 200 HIS A CA 1
ATOM 1596 C C . HIS A 1 200 ? -9.625 18.883 31.498 1.00 35.59 200 HIS A C 1
ATOM 1598 O O . HIS A 1 200 ? -10.670 18.401 31.067 1.00 35.59 200 HIS A O 1
ATOM 1604 N N . SER A 1 201 ? -8.889 19.755 30.821 1.00 43.00 201 SER A N 1
ATOM 1605 C CA . SER A 1 201 ? -9.011 20.040 29.406 1.00 43.00 201 SER A CA 1
ATOM 1606 C C . SER A 1 201 ? -8.983 18.742 28.599 1.00 43.00 201 SER A C 1
ATOM 1608 O O . SER A 1 201 ? -7.934 18.120 28.441 1.00 43.00 201 SER A O 1
ATOM 1610 N N . SER A 1 202 ? -10.122 18.359 28.038 1.00 36.50 202 SER A N 1
ATOM 1611 C CA . SER A 1 202 ? -10.160 17.566 26.817 1.00 36.50 202 SER A CA 1
ATOM 1612 C C . SER A 1 202 ? -11.429 17.925 26.063 1.00 36.50 202 SER A C 1
ATOM 1614 O O . SER A 1 202 ? -12.543 17.594 26.463 1.00 36.50 202 SER A O 1
ATOM 1616 N N . GLN A 1 203 ? -11.237 18.691 24.991 1.00 44.59 203 GLN A N 1
ATOM 1617 C CA . GLN A 1 203 ? -12.204 18.837 23.918 1.00 44.59 203 GLN A CA 1
ATOM 1618 C C . GLN A 1 203 ? -12.708 17.450 23.523 1.00 44.59 203 GLN A C 1
ATOM 1620 O O . GLN A 1 203 ? -11.917 16.640 23.061 1.00 44.59 203 GLN A O 1
ATOM 1625 N N . ASN A 1 204 ? -14.006 17.200 23.650 1.00 36.81 204 ASN A N 1
ATOM 1626 C CA . ASN A 1 204 ? -14.703 16.285 22.758 1.00 36.81 204 ASN A CA 1
ATOM 1627 C C . ASN A 1 204 ? -16.166 16.706 22.685 1.00 36.81 204 ASN A C 1
ATOM 1629 O O . ASN A 1 204 ? -16.936 16.564 23.634 1.00 36.81 204 ASN A O 1
ATOM 1633 N N . GLY A 1 205 ? -16.511 17.300 21.543 1.00 34.06 205 GLY A N 1
ATOM 1634 C CA . GLY A 1 205 ? -17.870 17.671 21.197 1.00 34.06 205 GLY A CA 1
ATOM 1635 C C . GLY A 1 205 ? -18.758 16.435 21.193 1.00 34.06 205 GLY A C 1
ATOM 1636 O O . GLY A 1 205 ? -18.546 15.496 20.430 1.00 34.06 205 GLY A O 1
ATOM 1637 N N . VAL A 1 206 ? -19.765 16.456 22.056 1.00 34.97 206 VAL A N 1
ATOM 1638 C CA . VAL A 1 206 ? -20.885 15.525 22.021 1.00 34.97 206 VAL A CA 1
ATOM 1639 C C . VAL A 1 206 ? -21.710 15.868 20.782 1.00 34.97 206 VAL A C 1
ATOM 1641 O O . VAL A 1 206 ? -22.454 16.846 20.775 1.00 34.97 206 VAL A O 1
ATOM 1644 N N . ALA A 1 207 ? -21.550 15.087 19.715 1.00 37.88 207 ALA A N 1
ATOM 1645 C CA . ALA A 1 207 ? -22.484 15.071 18.599 1.00 37.88 207 ALA A CA 1
ATOM 1646 C C . ALA A 1 207 ? -23.536 13.986 18.861 1.00 37.88 207 ALA A C 1
ATOM 1648 O O . ALA A 1 207 ? -23.230 12.808 19.034 1.00 37.88 207 ALA A O 1
ATOM 1649 N N . THR A 1 208 ? -24.784 14.431 18.928 1.00 39.47 208 THR A N 1
ATOM 1650 C CA . THR A 1 208 ? -26.009 13.654 19.097 1.00 39.47 208 THR A CA 1
ATOM 1651 C C . THR A 1 208 ? -26.110 12.535 18.054 1.00 39.47 208 THR A C 1
ATOM 1653 O O . THR A 1 208 ? -26.175 12.804 16.856 1.00 39.47 208 THR A O 1
ATOM 1656 N N . ILE A 1 209 ? -26.159 11.277 18.502 1.00 37.50 209 ILE A N 1
ATOM 1657 C CA . ILE A 1 209 ? -26.480 10.126 17.649 1.00 37.50 209 ILE A CA 1
ATOM 1658 C C . ILE A 1 209 ? -28.002 10.076 17.488 1.00 37.50 209 ILE A C 1
ATOM 1660 O O . ILE A 1 209 ? -28.716 9.683 18.409 1.00 37.50 209 ILE A O 1
ATOM 1664 N N . TYR A 1 210 ? -28.494 10.461 16.310 1.00 34.72 210 TYR A N 1
ATOM 1665 C CA . TYR A 1 210 ? -29.792 9.998 15.827 1.00 34.72 210 TYR A CA 1
ATOM 1666 C C . TYR A 1 210 ? -29.604 8.663 15.109 1.00 34.72 210 TYR A C 1
ATOM 1668 O O . TYR A 1 210 ? -28.706 8.491 14.286 1.00 34.72 210 TYR A O 1
ATOM 1676 N N . ALA A 1 211 ? -30.452 7.711 15.477 1.00 37.34 211 ALA A N 1
ATOM 1677 C CA . ALA A 1 211 ? -30.509 6.381 14.905 1.00 37.34 211 ALA A CA 1
ATOM 1678 C C . ALA A 1 211 ? -31.125 6.370 13.491 1.00 37.34 211 ALA A C 1
ATOM 1680 O O . ALA A 1 211 ? -31.761 7.328 13.057 1.00 37.34 211 ALA A O 1
ATOM 1681 N N . VAL A 1 212 ? -31.047 5.172 12.899 1.00 32.56 212 VAL A N 1
ATOM 1682 C CA . VAL A 1 212 ? -31.843 4.596 11.800 1.00 32.56 212 VAL A CA 1
ATOM 1683 C C . VAL A 1 212 ? -31.181 4.614 10.416 1.00 32.56 212 VAL A C 1
ATOM 1685 O O . VAL A 1 212 ? -31.037 5.649 9.777 1.00 32.56 212 VAL A O 1
ATOM 1688 N N . GLY A 1 213 ? -30.878 3.411 9.911 1.00 27.03 213 GLY A N 1
ATOM 1689 C CA . GLY A 1 213 ? -30.625 3.184 8.489 1.00 27.03 213 GLY A CA 1
ATOM 1690 C C . GLY A 1 213 ? -29.847 1.908 8.184 1.00 27.03 213 GLY A C 1
ATOM 1691 O O . GLY A 1 213 ? -28.642 1.956 7.978 1.00 27.03 213 GLY A O 1
ATOM 1692 N N . ASN A 1 214 ? -30.545 0.772 8.128 1.00 40.66 214 ASN A N 1
ATOM 1693 C CA . ASN A 1 214 ? -30.060 -0.453 7.490 1.00 40.66 214 ASN A CA 1
ATOM 1694 C C . ASN A 1 214 ? -29.476 -0.160 6.098 1.00 40.66 214 ASN A C 1
ATOM 1696 O O . ASN A 1 214 ? -30.188 0.350 5.236 1.00 40.66 214 ASN A O 1
ATOM 1700 N N . ALA A 1 215 ? -28.250 -0.611 5.839 1.00 33.62 215 ALA A N 1
ATOM 1701 C CA . ALA A 1 215 ? -27.807 -0.948 4.493 1.00 33.62 215 ALA A CA 1
ATOM 1702 C C . ALA A 1 215 ? -26.794 -2.091 4.573 1.00 33.62 215 ALA A C 1
ATOM 1704 O O . ALA A 1 215 ? -25.607 -1.911 4.835 1.00 33.62 215 ALA A O 1
ATOM 1705 N N . SER A 1 216 ? -27.318 -3.295 4.361 1.00 43.19 216 SER A N 1
ATOM 1706 C CA . SER A 1 216 ? -26.547 -4.446 3.916 1.00 43.19 216 SER A CA 1
ATOM 1707 C C . SER A 1 216 ? -25.773 -4.049 2.653 1.00 43.19 216 SER A C 1
ATOM 1709 O O . SER A 1 216 ? -26.364 -3.542 1.702 1.00 43.19 216 SER A O 1
ATOM 1711 N N . GLY A 1 217 ? -24.458 -4.247 2.656 1.00 30.53 217 GLY A N 1
ATOM 1712 C CA . GLY A 1 217 ? -23.575 -3.865 1.559 1.00 30.53 217 GLY A CA 1
ATOM 1713 C C . GLY A 1 217 ? -22.362 -4.775 1.528 1.00 30.53 217 GLY A C 1
ATOM 1714 O O . GLY A 1 217 ? -21.269 -4.393 1.925 1.00 30.53 217 GLY A O 1
ATOM 1715 N N . ASN A 1 218 ? -22.594 -6.011 1.103 1.00 39.03 218 ASN A N 1
ATOM 1716 C CA . ASN A 1 218 ? -21.570 -6.953 0.677 1.00 39.03 218 ASN A CA 1
ATOM 1717 C C . ASN A 1 218 ? -20.674 -6.277 -0.381 1.00 39.03 218 ASN A C 1
ATOM 1719 O O . ASN A 1 218 ? -21.161 -5.968 -1.465 1.00 39.03 218 ASN A O 1
ATOM 1723 N N . VAL A 1 219 ? -19.389 -6.051 -0.092 1.00 39.84 219 VAL A N 1
ATOM 1724 C CA . VAL A 1 219 ? -18.409 -5.624 -1.108 1.00 39.84 219 VAL A CA 1
ATOM 1725 C C . VAL A 1 219 ? -17.326 -6.688 -1.225 1.00 39.84 219 VAL A C 1
ATOM 1727 O O . VAL A 1 219 ? -16.167 -6.491 -0.878 1.00 39.84 219 VAL A O 1
ATOM 1730 N N . ASN A 1 220 ? -17.738 -7.849 -1.726 1.00 38.00 220 ASN A N 1
ATOM 1731 C CA . ASN A 1 220 ? -16.848 -8.754 -2.433 1.00 38.00 220 ASN A CA 1
ATOM 1732 C C . ASN A 1 220 ? -17.015 -8.508 -3.937 1.00 38.00 220 ASN A C 1
ATOM 1734 O O . ASN A 1 220 ? -18.102 -8.693 -4.475 1.00 38.00 220 ASN A O 1
ATOM 1738 N N . GLY A 1 221 ? -15.915 -8.152 -4.604 1.00 43.50 221 GLY A N 1
ATOM 1739 C CA . GLY A 1 221 ? -15.715 -8.433 -6.026 1.00 43.50 221 GLY A CA 1
ATOM 1740 C C . GLY A 1 221 ? -16.228 -7.398 -7.026 1.00 43.50 221 GLY A C 1
ATOM 1741 O O . GLY A 1 221 ? -17.282 -7.574 -7.616 1.00 43.50 221 GLY A O 1
ATOM 1742 N N . THR A 1 222 ? -15.391 -6.410 -7.349 1.00 37.31 222 THR A N 1
ATOM 1743 C CA . THR A 1 222 ? -15.117 -6.080 -8.762 1.00 37.31 222 THR A CA 1
ATOM 1744 C C . THR A 1 222 ? -13.736 -5.433 -8.859 1.00 37.31 222 THR A C 1
ATOM 1746 O O . THR A 1 222 ? -13.591 -4.219 -8.765 1.00 37.31 222 THR A O 1
ATOM 1749 N N . GLN A 1 223 ? -12.690 -6.251 -9.020 1.00 38.66 223 GLN A N 1
ATOM 1750 C CA . GLN A 1 223 ? -11.487 -5.762 -9.689 1.00 38.66 223 GLN A CA 1
ATOM 1751 C C . GLN A 1 223 ? -11.826 -5.694 -11.177 1.00 38.66 223 GLN A C 1
ATOM 1753 O O . GLN A 1 223 ? -11.972 -6.722 -11.838 1.00 38.66 223 GLN A O 1
ATOM 1758 N N . THR A 1 224 ? -11.998 -4.481 -11.692 1.00 36.66 224 THR A N 1
ATOM 1759 C CA . THR A 1 224 ? -11.971 -4.228 -13.131 1.00 36.66 224 THR A CA 1
ATOM 1760 C C . THR A 1 224 ? -10.590 -4.635 -13.631 1.00 36.66 224 THR A C 1
ATOM 1762 O O . THR A 1 224 ? -9.600 -3.958 -13.360 1.00 36.66 224 THR A O 1
ATOM 1765 N N . LEU A 1 225 ? -10.530 -5.782 -14.314 1.00 38.41 225 LEU A N 1
ATOM 1766 C CA . LEU A 1 225 ? -9.352 -6.242 -15.036 1.00 38.41 225 LEU A CA 1
ATOM 1767 C C . LEU A 1 225 ? -8.877 -5.129 -15.972 1.00 38.41 225 LEU A C 1
ATOM 1769 O O . LEU A 1 225 ? -9.610 -4.682 -16.854 1.00 38.41 225 LEU A O 1
ATOM 1773 N N . MET A 1 226 ? -7.628 -4.714 -15.783 1.00 39.06 226 MET A N 1
ATOM 1774 C CA . MET A 1 226 ? -6.897 -3.907 -16.748 1.00 39.06 226 MET A CA 1
ATOM 1775 C C . MET A 1 226 ? -6.893 -4.659 -18.080 1.00 39.06 226 MET A C 1
ATOM 1777 O O . MET A 1 226 ? -6.407 -5.788 -18.171 1.00 39.06 226 MET A O 1
ATOM 1781 N N . ALA A 1 227 ? -7.484 -4.036 -19.098 1.00 36.88 227 ALA A N 1
ATOM 1782 C CA . ALA A 1 227 ? -7.475 -4.526 -20.463 1.00 36.88 227 ALA A CA 1
ATOM 1783 C C . ALA A 1 227 ? -6.028 -4.792 -20.903 1.00 36.88 227 ALA A C 1
ATOM 1785 O O . ALA A 1 227 ? -5.192 -3.891 -20.965 1.00 36.88 227 ALA A O 1
ATOM 1786 N N . THR A 1 228 ? -5.741 -6.052 -21.201 1.00 48.81 228 THR A N 1
ATOM 1787 C CA . THR A 1 228 ? -4.526 -6.488 -21.883 1.00 48.81 228 THR A CA 1
ATOM 1788 C C . THR A 1 228 ? -4.564 -5.961 -23.321 1.00 48.81 228 THR A C 1
ATOM 1790 O O . THR A 1 228 ? -5.559 -6.183 -24.015 1.00 48.81 228 THR A O 1
ATOM 1793 N N . PRO A 1 229 ? -3.506 -5.315 -23.842 1.00 39.38 229 PRO A N 1
ATOM 1794 C CA . PRO A 1 229 ? -3.361 -5.182 -25.280 1.00 39.38 229 PRO A CA 1
ATOM 1795 C C . PRO A 1 229 ? -2.989 -6.563 -25.827 1.00 39.38 229 PRO A C 1
ATOM 1797 O O . PRO A 1 229 ? -1.912 -7.090 -25.547 1.00 39.38 229 PRO A O 1
ATOM 1800 N N . ALA A 1 230 ? -3.894 -7.165 -26.597 1.00 38.12 230 ALA A N 1
ATOM 1801 C CA . ALA A 1 230 ? -3.623 -8.378 -27.352 1.00 38.12 230 ALA A CA 1
ATOM 1802 C C . ALA A 1 230 ? -2.533 -8.099 -28.405 1.00 38.12 230 ALA A C 1
ATOM 1804 O O . ALA A 1 230 ? -2.810 -7.608 -29.499 1.00 38.12 230 ALA A O 1
ATOM 1805 N N . MET A 1 231 ? -1.279 -8.407 -28.075 1.00 40.03 231 MET A N 1
ATOM 1806 C CA . MET A 1 231 ? -0.192 -8.492 -29.050 1.00 40.03 231 MET A CA 1
ATOM 1807 C C . MET A 1 231 ? -0.420 -9.744 -29.903 1.00 40.03 231 MET A C 1
ATOM 1809 O O . MET A 1 231 ? -0.278 -10.876 -29.442 1.00 40.03 231 MET A O 1
ATOM 1813 N N . GLY A 1 232 ? -0.861 -9.522 -31.142 1.00 36.62 232 GLY A N 1
ATOM 1814 C CA . GLY A 1 232 ? -1.248 -10.556 -32.091 1.00 36.62 232 GLY A CA 1
ATOM 1815 C C . GLY A 1 232 ? -0.143 -11.574 -32.374 1.00 36.62 232 GLY A C 1
ATOM 1816 O O . GLY A 1 232 ? 0.950 -11.239 -32.827 1.00 36.62 232 GLY A O 1
ATOM 1817 N N . LEU A 1 233 ? -0.486 -12.847 -32.185 1.00 39.97 233 LEU A N 1
ATOM 1818 C CA . LEU A 1 233 ? 0.231 -13.991 -32.735 1.00 39.97 233 LEU A CA 1
ATOM 1819 C C . LEU A 1 233 ? 0.217 -13.909 -34.269 1.00 39.97 233 LEU A C 1
ATOM 1821 O O . LEU A 1 233 ? -0.802 -14.160 -34.916 1.00 39.97 233 LEU A O 1
ATOM 1825 N N . ARG A 1 234 ? 1.360 -13.574 -34.871 1.00 40.56 234 ARG A N 1
ATOM 1826 C CA . ARG A 1 234 ? 1.556 -13.628 -36.323 1.00 40.56 234 ARG A CA 1
ATOM 1827 C C . ARG A 1 234 ? 1.797 -15.090 -36.732 1.00 40.56 234 ARG A C 1
ATOM 1829 O O . ARG A 1 234 ? 2.889 -15.615 -36.539 1.00 40.56 234 ARG A O 1
ATOM 1836 N N . LYS A 1 235 ? 0.775 -15.763 -37.278 1.00 43.19 235 LYS A N 1
ATOM 1837 C CA . LYS A 1 235 ? 0.934 -17.063 -37.966 1.00 43.19 235 LYS A CA 1
ATOM 1838 C C . LYS A 1 235 ? 1.701 -16.874 -39.289 1.00 43.19 235 LYS A C 1
ATOM 1840 O O . LYS A 1 235 ? 1.430 -15.897 -39.989 1.00 43.19 235 LYS A O 1
ATOM 1845 N N . PRO A 1 236 ? 2.585 -17.807 -39.686 1.00 38.94 236 PRO A N 1
ATOM 1846 C CA . PRO A 1 236 ? 3.165 -17.817 -41.024 1.00 38.94 236 PRO A CA 1
ATOM 1847 C C . PRO A 1 236 ? 2.119 -18.307 -42.038 1.00 38.94 236 PRO A C 1
ATOM 1849 O O . PRO A 1 236 ? 1.523 -19.374 -41.877 1.00 38.94 236 PRO A O 1
ATOM 1852 N N . GLY A 1 237 ? 1.864 -17.500 -43.069 1.00 36.09 237 GLY A N 1
ATOM 1853 C CA . GLY A 1 237 ? 0.973 -17.845 -44.173 1.00 36.09 237 GLY A CA 1
ATOM 1854 C C . GLY A 1 237 ? 1.578 -18.936 -45.053 1.00 36.09 237 GLY A C 1
ATOM 1855 O O . GLY A 1 237 ? 2.636 -18.748 -45.647 1.00 36.09 237 GLY A O 1
ATOM 1856 N N . ALA A 1 238 ? 0.884 -20.067 -45.143 1.00 40.22 238 ALA A N 1
ATOM 1857 C CA . ALA A 1 238 ? 1.115 -21.097 -46.143 1.00 40.22 238 ALA A CA 1
ATOM 1858 C C . ALA A 1 238 ? 0.653 -20.582 -47.515 1.00 40.22 238 ALA A C 1
ATOM 1860 O O . ALA A 1 238 ? -0.530 -20.289 -47.696 1.00 40.22 238 ALA A O 1
ATOM 1861 N N . ASN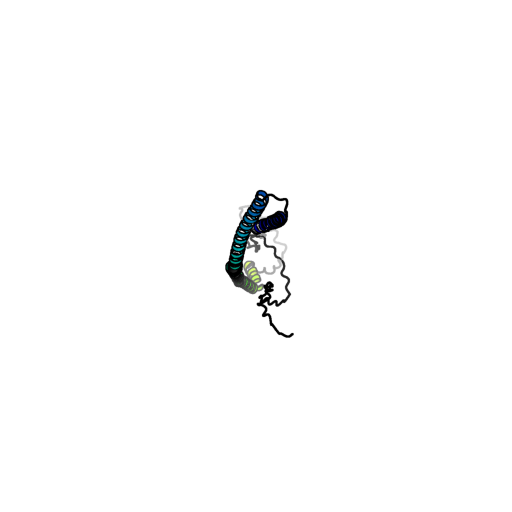 A 1 239 ? 1.570 -20.479 -48.479 1.00 38.84 239 ASN A N 1
ATOM 1862 C CA . ASN A 1 239 ? 1.216 -20.177 -49.861 1.00 38.84 239 ASN A CA 1
ATOM 1863 C C . ASN A 1 239 ? 0.889 -21.489 -50.591 1.00 38.84 239 ASN A C 1
ATOM 1865 O O . ASN A 1 239 ? 1.746 -22.362 -50.729 1.00 38.84 239 ASN A O 1
ATOM 1869 N N . LYS A 1 240 ? -0.371 -21.638 -51.011 1.00 42.25 240 LYS A N 1
ATOM 1870 C CA . LYS A 1 240 ? -0.842 -22.724 -51.877 1.00 42.25 240 LYS A CA 1
ATOM 1871 C C . LYS A 1 240 ? -0.490 -22.375 -53.325 1.00 42.25 240 LYS A C 1
ATOM 1873 O O . LYS A 1 240 ? -1.056 -21.434 -53.871 1.00 42.25 240 LYS A O 1
ATOM 1878 N N . SER A 1 241 ? 0.373 -23.159 -53.962 1.00 38.19 241 SER A N 1
ATOM 1879 C CA . SER A 1 241 ? 0.475 -23.223 -55.422 1.00 38.19 241 SER A CA 1
ATOM 1880 C C . SER A 1 241 ? -0.547 -24.237 -55.952 1.00 38.19 241 SER A C 1
ATOM 1882 O O . SER A 1 241 ? -0.347 -25.447 -55.886 1.00 38.19 241 SER A O 1
ATOM 1884 N N . GLY A 1 242 ? -1.682 -23.730 -56.438 1.00 36.22 242 GLY A N 1
ATOM 1885 C CA . GLY A 1 242 ? -2.595 -24.442 -57.336 1.00 36.22 242 GLY A CA 1
ATOM 1886 C C . GLY A 1 242 ? -2.308 -24.007 -58.774 1.00 36.22 242 GLY A C 1
ATOM 1887 O O . GLY A 1 242 ? -2.073 -22.826 -59.008 1.00 36.22 242 GLY A O 1
ATOM 1888 N N . GLY A 1 243 ? -2.239 -24.969 -59.694 1.00 38.44 243 GLY A N 1
ATOM 1889 C CA . GLY A 1 243 ? -1.743 -24.780 -61.056 1.00 38.44 243 GLY A CA 1
ATOM 1890 C C . GLY A 1 243 ? -2.764 -24.352 -62.117 1.00 38.44 243 GLY A C 1
ATOM 1891 O O . GLY A 1 243 ? -3.818 -23.799 -61.818 1.00 38.44 243 GLY A O 1
ATOM 1892 N N . THR A 1 244 ? -2.378 -24.703 -63.352 1.00 42.72 244 THR A N 1
ATOM 1893 C CA . THR A 1 244 ? -3.024 -24.589 -64.678 1.00 42.72 244 THR A CA 1
ATOM 1894 C C . THR A 1 244 ? -3.043 -23.199 -65.324 1.00 42.72 244 THR A C 1
ATOM 1896 O O . THR A 1 244 ? -3.850 -22.352 -64.958 1.00 42.72 244 THR A O 1
ATOM 1899 N N . ALA A 1 245 ? -2.176 -22.974 -66.317 1.00 39.19 245 ALA A N 1
ATOM 1900 C CA . ALA A 1 245 ? -2.383 -23.348 -67.723 1.00 39.19 245 ALA A CA 1
ATOM 1901 C C . ALA A 1 245 ? -1.023 -23.617 -68.389 1.00 39.19 245 ALA A C 1
ATOM 1903 O O . ALA A 1 245 ? -0.035 -22.989 -67.942 1.00 39.19 245 ALA A O 1
#

InterPro domains:
  IPR027267 AH/BAR domain superfamily [G3DSA:1.20.1270.60] (1-150)
  IPR027267 AH/BAR domain superfamily [SSF103657] (3-145)
  IPR031160 F-BAR domain [PS51741] (1-128)

Organism: NCBI:txid392030

Sequence (245 aa):
SLRKYEECHESARRAKESYEKAHEDLDLSRAQLEKARDTMTSKSKICDDAHTNYSSHVSLFNETQSLFYERQLPNILSELQQLDGKRSDELKDVYIKFIQSHAEVLPRIQRCLDEMTKQTEQLNANTDAHAVIEEYKSGYAIPDDQKEVDLAIGDYSSMLLNGSGNGQDQQIYNITLLNHHHPTGELARSNTLRSSGSDHSSQNGVATIYAVGNASGNVNGTQTLMATPAMGLRKPGANKSGGTA